Protein AF-A0A6C0CWD3-F1 (afdb_monomer_lite)

Organism: NCBI:txid1070528

Radius of gyration: 31.89 Å; chains: 1; bounding box: 66×70×69 Å

Sequence (238 aa):
MNSCCKNNIKTKKCKRKDGKVFNLPRKFSKKKCKSKKGFSMKSSCAPYKYCKSGGSKKNKLPTLRKIDTKNKRHKYKLDDPPKKRRLAIDEGIRAESKKKNSPIKDAAVAKKARYNILRIYRKNNNKHHCNVLTQDMKYIDRKYKLGKTKNICNKKGGSRKKTKSKSKSKPKNLSKKKLMIYLLNKELKKRFCKCVRSVKFGKNKAKPGEEYPICYRSIYINRGIKPPKDVVKSCRKK

pLDDT: mean 84.35, std 14.25, range [39.5, 98.06]

Secondary structure (DSSP, 8-state):
--BTTS--TT-SEEE-TTS-EEES--SS-TTGGGG--SHHHHHHTSTTTT---------PPPPPPP---TT-SS---SSS-HHHHHHHHHHHHHHHHHHHT--HHHHHHHHHHHHHHHHHHHHHH-HHHHHHHHHHHHHHHHHHT---PPP-TT--------------PPPSS--HHHHHHHHHHHHHHHHHHHHHHHHHSSSS-PPTTTHHHHHHHHHTGGGTPPPPTTHHHHHS--

Structure (mmCIF, N/CA/C/O backbone):
data_AF-A0A6C0CWD3-F1
#
_entry.id   AF-A0A6C0CWD3-F1
#
loop_
_atom_site.group_PDB
_atom_site.id
_atom_site.type_symbol
_atom_site.label_atom_id
_atom_site.label_alt_id
_atom_site.label_comp_id
_atom_site.label_asym_id
_atom_site.label_entity_id
_atom_site.label_seq_id
_atom_site.pdbx_PDB_ins_code
_atom_site.Cartn_x
_atom_site.Cartn_y
_atom_site.Cartn_z
_atom_site.occupancy
_atom_site.B_iso_or_equiv
_atom_site.auth_seq_id
_atom_site.auth_comp_id
_atom_site.auth_asym_id
_atom_site.auth_atom_id
_atom_site.pdbx_PDB_model_num
ATOM 1 N N . MET A 1 1 ? -20.276 15.250 38.067 1.00 72.25 1 MET A N 1
ATOM 2 C CA . MET A 1 1 ? -18.790 15.205 38.123 1.00 72.25 1 MET A CA 1
ATOM 3 C C . MET A 1 1 ? -18.217 15.264 36.711 1.00 72.25 1 MET A C 1
ATOM 5 O O . MET A 1 1 ? -18.597 14.446 35.880 1.00 72.25 1 MET A O 1
ATOM 9 N N . ASN A 1 2 ? -17.341 16.227 36.413 1.00 83.69 2 ASN A N 1
ATOM 10 C CA . ASN A 1 2 ? -16.968 16.533 35.026 1.00 83.69 2 ASN A CA 1
ATOM 11 C C . ASN A 1 2 ? -15.909 15.576 34.462 1.00 83.69 2 ASN A C 1
ATOM 13 O O . ASN A 1 2 ? -15.072 15.024 35.184 1.00 83.69 2 ASN A O 1
ATOM 17 N N . SER A 1 3 ? -15.927 15.396 33.138 1.00 90.31 3 SER A N 1
ATOM 18 C CA . SER A 1 3 ? -14.877 14.652 32.442 1.00 90.31 3 SER A CA 1
ATOM 19 C C . SER A 1 3 ? -13.533 15.362 32.597 1.00 90.31 3 SER A C 1
ATOM 21 O O . SER A 1 3 ? -13.439 16.559 32.331 1.00 90.31 3 SER A O 1
ATOM 23 N N . CYS A 1 4 ? -12.465 14.613 32.888 1.00 90.75 4 CYS A N 1
ATOM 24 C CA . CYS A 1 4 ? -11.102 15.159 32.931 1.00 90.75 4 CYS A CA 1
ATOM 25 C C . CYS A 1 4 ? -10.640 15.798 31.608 1.00 90.75 4 CYS A C 1
ATOM 27 O O . CYS A 1 4 ? -9.609 16.454 31.574 1.00 90.75 4 CYS A O 1
ATOM 29 N N . CYS A 1 5 ? -11.358 15.607 30.497 1.00 88.69 5 CYS A N 1
ATOM 30 C CA . CYS A 1 5 ? -11.026 16.242 29.223 1.00 88.69 5 CYS A CA 1
ATOM 31 C C . CYS A 1 5 ? -11.691 17.603 29.000 1.00 88.69 5 CYS A C 1
ATOM 33 O O . CYS A 1 5 ? -11.262 18.307 28.083 1.00 88.69 5 CYS A O 1
ATOM 35 N N . LYS A 1 6 ? -12.723 17.938 29.781 1.00 86.62 6 LYS A N 1
ATOM 36 C CA . LYS A 1 6 ? -13.557 19.144 29.660 1.00 86.62 6 LYS A CA 1
ATOM 37 C C . LYS A 1 6 ? -13.672 19.861 31.018 1.00 86.62 6 LYS A C 1
ATOM 39 O O . LYS A 1 6 ? -14.735 20.344 31.380 1.00 86.62 6 LYS A O 1
ATOM 44 N N . ASN A 1 7 ? -12.614 19.813 31.820 1.00 85.75 7 ASN A N 1
ATOM 45 C CA . ASN A 1 7 ? -12.573 20.427 33.140 1.00 85.75 7 ASN A CA 1
ATOM 46 C C . ASN A 1 7 ? -12.180 21.912 33.045 1.00 85.75 7 ASN A C 1
ATOM 48 O O . ASN A 1 7 ? -11.358 22.276 32.207 1.00 85.75 7 ASN A O 1
ATOM 52 N N . ASN A 1 8 ? -12.744 22.734 33.932 1.00 82.56 8 ASN A N 1
ATOM 53 C CA . ASN A 1 8 ? -12.424 24.160 34.082 1.00 82.56 8 ASN A CA 1
ATOM 54 C C . ASN A 1 8 ? -11.545 24.380 35.325 1.00 82.56 8 ASN A C 1
ATOM 56 O O . ASN A 1 8 ? -11.462 23.496 36.180 1.00 82.56 8 ASN A O 1
ATOM 60 N N . ILE A 1 9 ? -10.937 25.564 35.461 1.00 81.44 9 ILE A N 1
ATOM 61 C CA . ILE A 1 9 ? -10.032 25.909 36.580 1.00 81.44 9 ILE A CA 1
ATOM 62 C C . ILE A 1 9 ? -10.725 25.744 37.946 1.00 81.44 9 ILE A C 1
ATOM 64 O O . ILE A 1 9 ? -10.113 25.259 38.889 1.00 81.44 9 ILE A O 1
ATOM 68 N N . LYS A 1 10 ? -12.032 26.028 38.021 1.00 84.56 10 LYS A N 1
ATOM 69 C CA . LYS A 1 10 ? -12.850 25.910 39.243 1.00 84.56 10 LYS A CA 1
ATOM 70 C C . LYS A 1 10 ? -13.128 24.462 39.689 1.00 84.56 10 LYS A C 1
ATOM 72 O O . LYS A 1 10 ? -13.613 24.232 40.792 1.00 84.56 10 LYS A O 1
ATOM 77 N N . THR A 1 11 ? -12.879 23.459 38.840 1.00 87.25 11 THR A N 1
ATOM 78 C CA . THR A 1 11 ? -13.209 22.062 39.174 1.00 87.25 11 THR A CA 1
ATOM 79 C C . THR A 1 11 ? -12.151 21.436 40.080 1.00 87.25 11 THR A C 1
ATOM 81 O O . THR A 1 11 ? -10.998 21.313 39.686 1.00 87.25 11 THR A O 1
ATOM 84 N N . LYS A 1 12 ? -12.559 20.972 41.269 1.00 92.50 12 LYS A N 1
ATOM 85 C CA . LYS A 1 12 ? -11.666 20.315 42.246 1.00 92.50 12 LYS A CA 1
ATOM 86 C C . LYS A 1 12 ? -11.446 18.818 41.967 1.00 92.50 12 LYS A C 1
ATOM 88 O O . LYS A 1 12 ? -10.435 18.250 42.368 1.00 92.50 12 LYS A O 1
ATOM 93 N N . LYS A 1 13 ? -12.377 18.159 41.262 1.00 94.31 13 LYS A N 1
ATOM 94 C CA . LYS A 1 13 ? -12.322 16.720 40.929 1.00 94.31 13 LYS A CA 1
ATOM 95 C C . LYS A 1 13 ? -12.793 16.448 39.501 1.00 94.31 13 LYS A C 1
ATOM 97 O O . LYS A 1 13 ? -13.685 17.126 38.989 1.00 94.31 13 LYS A O 1
ATOM 102 N N . CYS A 1 14 ? -12.234 15.422 38.861 1.00 93.94 14 CYS A N 1
ATOM 103 C CA . CYS A 1 14 ? -12.671 14.963 37.542 1.00 93.94 14 CYS A CA 1
ATOM 104 C C . CYS A 1 14 ? -12.673 13.435 37.418 1.00 93.94 14 CYS A C 1
ATOM 106 O O . CYS A 1 14 ? -11.925 12.738 38.105 1.00 93.94 14 CYS A O 1
ATOM 108 N N . LYS A 1 15 ? -13.494 12.912 36.497 1.00 94.81 15 LYS A N 1
ATOM 109 C CA . LYS A 1 15 ? -13.566 11.480 36.166 1.00 94.81 15 LYS A CA 1
ATOM 110 C C . LYS A 1 15 ? -12.977 11.208 34.782 1.00 94.81 15 LYS A C 1
ATOM 112 O O . LYS A 1 15 ? -13.311 11.877 33.796 1.00 94.81 15 LYS A O 1
ATOM 117 N N . ARG A 1 16 ? -12.084 10.223 34.693 1.00 93.19 16 ARG A N 1
ATOM 118 C CA . ARG A 1 16 ? -11.478 9.756 33.437 1.00 93.19 16 ARG A CA 1
ATOM 119 C C . ARG A 1 16 ? -12.347 8.654 32.806 1.00 93.19 16 ARG A C 1
ATOM 121 O O . ARG A 1 16 ? -13.192 8.069 33.472 1.00 93.19 16 ARG A O 1
ATOM 128 N N . LYS A 1 17 ? -12.172 8.378 31.505 1.00 89.25 17 LYS A N 1
ATOM 129 C CA . LYS A 1 17 ? -13.009 7.421 30.740 1.00 89.25 17 LYS A CA 1
ATOM 130 C C . LYS A 1 17 ? -13.054 6.001 31.327 1.00 89.25 17 LYS A C 1
ATOM 132 O O . LYS A 1 17 ? -14.031 5.302 31.122 1.00 89.25 17 LYS A O 1
ATOM 137 N N . ASP A 1 18 ? -12.010 5.593 32.037 1.00 90.75 18 ASP A N 1
ATOM 138 C CA . ASP A 1 18 ? -11.881 4.311 32.739 1.00 90.75 18 ASP A CA 1
ATOM 139 C C . ASP A 1 18 ? -12.487 4.329 34.154 1.00 90.75 18 ASP A C 1
ATOM 141 O O . ASP A 1 18 ? -12.227 3.436 34.947 1.00 90.75 18 ASP A O 1
ATOM 145 N N . GLY A 1 19 ? -13.245 5.367 34.507 1.00 91.94 19 GLY A N 1
ATOM 146 C CA . GLY A 1 19 ? -13.933 5.477 35.791 1.00 91.94 19 GLY A CA 1
ATOM 147 C C . GLY A 1 19 ? -13.100 6.072 36.926 1.00 91.94 19 GLY A C 1
ATOM 148 O O . GLY A 1 19 ? -13.683 6.532 37.903 1.00 91.94 19 GLY A O 1
ATOM 149 N N . LYS A 1 20 ? -11.770 6.146 36.782 1.00 94.75 20 LYS A N 1
ATOM 150 C CA . LYS A 1 20 ? -10.872 6.671 37.823 1.00 94.75 20 LYS A CA 1
ATOM 151 C C . LYS A 1 20 ? -11.110 8.159 38.092 1.00 94.75 20 LYS A C 1
ATOM 153 O O . LYS A 1 20 ? -11.269 8.950 37.154 1.00 94.75 20 LYS A O 1
ATOM 158 N N . VAL A 1 21 ? -11.089 8.520 39.372 1.00 95.81 21 VAL A N 1
ATOM 159 C CA . VAL A 1 21 ? -11.295 9.884 39.873 1.00 95.81 21 VAL A CA 1
ATOM 160 C C . VAL A 1 21 ? -9.948 10.520 40.190 1.00 95.81 21 VAL A C 1
ATOM 162 O O . VAL A 1 21 ? -9.047 9.859 40.700 1.00 95.81 21 VAL A O 1
ATOM 165 N N . PHE A 1 22 ? -9.795 11.796 39.852 1.00 95.00 22 PHE A N 1
ATOM 166 C CA . PHE A 1 22 ? -8.571 12.551 40.090 1.00 95.00 22 PHE A CA 1
ATOM 167 C C . PHE A 1 22 ? -8.887 13.910 40.704 1.00 95.00 22 PHE A C 1
ATOM 169 O O . PHE A 1 22 ? -9.842 14.568 40.285 1.00 95.00 22 PHE A O 1
ATOM 176 N N . ASN A 1 23 ? -8.037 14.340 41.636 1.00 94.25 23 ASN A N 1
ATOM 177 C CA . ASN A 1 23 ? -8.073 15.682 42.212 1.00 94.25 23 ASN A CA 1
ATOM 178 C C . ASN A 1 23 ? -7.331 16.679 41.307 1.00 94.25 23 ASN A C 1
ATOM 180 O O . ASN A 1 23 ? -6.363 16.324 40.620 1.00 94.25 23 ASN A O 1
ATOM 184 N N . LEU A 1 24 ? -7.817 17.915 41.305 1.00 91.31 24 LEU A N 1
ATOM 185 C CA . LEU A 1 24 ? -7.314 19.063 40.556 1.00 91.31 24 LEU A CA 1
ATOM 186 C C . LEU A 1 24 ? -7.045 20.230 41.530 1.00 91.31 24 LEU A C 1
ATOM 188 O O . LEU A 1 24 ? -7.736 20.305 42.545 1.00 91.31 24 LEU A O 1
ATOM 192 N N . PRO A 1 25 ? -6.102 21.143 41.218 1.00 91.56 25 PRO A N 1
ATOM 193 C CA . PRO A 1 25 ? -5.287 21.205 40.000 1.00 91.56 25 PRO A CA 1
ATOM 194 C C . PRO A 1 25 ? -4.175 20.140 39.957 1.00 91.56 25 PRO A C 1
ATOM 196 O O . PRO A 1 25 ? -3.813 19.527 40.954 1.00 91.56 25 PRO A O 1
ATOM 199 N N . ARG A 1 26 ? -3.640 19.872 38.762 1.00 92.00 26 ARG A N 1
ATOM 200 C CA . ARG A 1 26 ? -2.425 19.056 38.591 1.00 92.00 26 ARG A CA 1
ATOM 201 C C . ARG A 1 26 ? -1.248 19.965 38.271 1.00 92.00 26 ARG A C 1
ATOM 203 O O . ARG A 1 26 ? -1.439 20.968 37.592 1.00 92.00 26 ARG A O 1
ATOM 210 N N . LYS A 1 27 ? -0.034 19.522 38.623 1.00 92.19 27 LYS A N 1
ATOM 211 C CA . LYS A 1 27 ? 1.231 20.217 38.318 1.00 92.19 27 LYS A CA 1
ATOM 212 C C . LYS A 1 27 ? 1.379 20.613 36.841 1.00 92.19 27 LYS A C 1
ATOM 214 O O . LYS A 1 27 ? 1.964 21.643 36.534 1.00 92.19 27 LYS A O 1
ATOM 219 N N . PHE A 1 28 ? 0.838 19.817 35.912 1.00 92.06 28 PHE A N 1
ATOM 220 C CA . PHE A 1 28 ? 0.888 20.116 34.479 1.00 92.06 28 PHE A CA 1
ATOM 221 C C . PHE A 1 28 ? -0.499 20.253 33.856 1.00 92.06 28 PHE A C 1
ATOM 223 O O . PHE A 1 28 ? -1.401 19.441 34.081 1.00 92.06 28 PHE A O 1
ATOM 230 N N . SER A 1 29 ? -0.634 21.261 32.992 1.00 88.94 29 SER A N 1
ATOM 231 C CA . SER A 1 29 ? -1.841 21.493 32.208 1.00 88.94 29 SER A CA 1
ATOM 232 C C . SER A 1 29 ? -2.042 20.417 31.138 1.00 88.94 29 SER A C 1
ATOM 234 O O . SER A 1 29 ? -1.100 19.791 30.638 1.00 88.94 29 SER A O 1
ATOM 236 N N . LYS A 1 30 ? -3.292 20.259 30.691 1.00 87.38 30 LYS A N 1
ATOM 237 C CA . LYS A 1 30 ? -3.655 19.359 29.585 1.00 87.38 30 LYS A CA 1
ATOM 238 C C . LYS A 1 30 ? -2.818 19.603 28.318 1.00 87.38 30 LYS A C 1
ATOM 240 O O . LYS A 1 30 ? -2.516 18.644 27.607 1.00 87.38 30 LYS A O 1
ATOM 245 N N . LYS A 1 31 ? -2.434 20.858 28.032 1.00 86.25 31 LYS A N 1
ATOM 246 C CA . LYS A 1 31 ? -1.606 21.222 26.867 1.00 86.25 31 LYS A CA 1
ATOM 247 C C . LYS A 1 31 ? -0.190 20.634 26.977 1.00 86.25 31 LYS A C 1
ATOM 249 O O . LYS A 1 31 ? 0.242 19.980 26.028 1.00 86.25 31 LYS A O 1
ATOM 254 N N . LYS A 1 32 ? 0.474 20.763 28.138 1.00 88.25 32 LYS A N 1
ATOM 255 C CA . LYS A 1 32 ? 1.813 20.184 28.397 1.00 88.25 32 LYS A CA 1
ATOM 256 C C . LYS A 1 32 ? 1.806 18.647 28.355 1.00 88.25 32 LYS A C 1
ATOM 258 O O . LYS A 1 32 ? 2.769 18.014 27.943 1.00 88.25 32 LYS A O 1
ATOM 263 N N . CYS A 1 33 ? 0.669 18.025 28.661 1.00 89.06 33 CYS A N 1
ATOM 264 C CA . CYS A 1 33 ? 0.514 16.570 28.670 1.00 89.06 33 CYS A CA 1
ATOM 265 C C . CYS A 1 33 ? 0.442 15.872 27.296 1.00 89.06 33 CYS A C 1
ATOM 267 O O . CYS A 1 33 ? 0.298 14.642 27.245 1.00 89.06 33 CYS A O 1
ATOM 269 N N . LYS A 1 34 ? 0.538 16.604 26.176 1.00 82.38 34 LYS A N 1
ATOM 270 C CA . LYS A 1 34 ? 0.529 16.016 24.821 1.00 82.38 34 LYS A CA 1
ATOM 271 C C . LYS A 1 34 ? 1.764 15.135 24.564 1.00 82.38 34 LYS A C 1
ATOM 273 O O . LYS A 1 34 ? 1.610 14.028 24.033 1.00 82.38 34 LYS A O 1
ATOM 278 N N . SER A 1 35 ? 2.935 15.574 25.023 1.00 80.88 35 SER A N 1
ATOM 279 C CA . SER A 1 35 ? 4.258 14.957 24.833 1.00 80.88 35 SER A CA 1
ATOM 280 C C . SER A 1 35 ? 4.934 14.631 26.175 1.00 80.88 35 SER A C 1
ATOM 282 O O . SER A 1 35 ? 6.028 15.091 26.479 1.00 80.88 35 SER A O 1
ATOM 284 N N . LYS A 1 36 ? 4.272 13.825 27.014 1.00 83.62 36 LYS A N 1
ATOM 285 C CA . LYS A 1 36 ? 4.790 13.448 28.340 1.00 83.62 36 LYS A CA 1
ATOM 286 C C . LYS A 1 36 ? 6.043 12.548 28.273 1.00 83.62 36 LYS A C 1
ATOM 288 O O . LYS A 1 36 ? 5.962 11.443 27.739 1.00 83.62 36 LYS A O 1
ATOM 293 N N . LYS A 1 37 ? 7.152 12.990 28.877 1.00 87.25 37 LYS A N 1
ATOM 294 C CA . LYS A 1 37 ? 8.406 12.246 29.123 1.00 87.25 37 LYS A CA 1
ATOM 295 C C . LYS A 1 37 ? 8.736 12.283 30.628 1.00 87.25 37 LYS A C 1
ATOM 297 O O . LYS A 1 37 ? 8.425 13.269 31.281 1.00 87.25 37 LYS A O 1
ATOM 302 N N . GLY A 1 38 ? 9.312 11.218 31.185 1.00 93.50 38 GLY A N 1
ATOM 303 C CA . GLY A 1 38 ? 9.629 11.129 32.623 1.00 93.50 38 GLY A CA 1
ATOM 304 C C . GLY A 1 38 ? 8.457 10.718 33.532 1.00 93.50 38 GLY A C 1
ATOM 305 O O . GLY A 1 38 ? 7.282 10.828 33.165 1.00 93.50 38 GLY A O 1
ATOM 306 N N . PHE A 1 39 ? 8.780 10.194 34.717 1.00 92.31 39 PHE A N 1
ATOM 307 C CA . PHE A 1 39 ? 7.812 9.627 35.667 1.00 92.31 39 PHE A CA 1
ATOM 308 C C . PHE A 1 39 ? 6.854 10.689 36.237 1.00 92.31 39 PHE A C 1
ATOM 310 O O . PHE A 1 39 ? 5.633 10.548 36.124 1.00 92.31 39 PHE A O 1
ATOM 317 N N . SER A 1 40 ? 7.392 11.812 36.716 1.00 92.69 40 SER A N 1
ATOM 318 C CA . SER A 1 40 ? 6.629 12.911 37.332 1.00 92.69 40 SER A CA 1
ATOM 319 C C . SER A 1 40 ? 5.636 13.573 36.368 1.00 92.69 40 SER A C 1
ATOM 321 O O . SER A 1 40 ? 4.524 13.959 36.745 1.00 92.69 40 SER A O 1
ATOM 323 N N . MET A 1 41 ? 5.990 13.663 35.080 1.00 92.56 41 MET A N 1
ATOM 324 C CA . MET A 1 41 ? 5.067 14.151 34.052 1.00 92.56 41 MET A CA 1
ATOM 325 C C . MET A 1 41 ? 4.012 13.095 33.703 1.00 92.56 41 MET A C 1
ATOM 327 O O . MET A 1 41 ? 2.847 13.433 33.488 1.00 92.56 41 MET A O 1
ATOM 331 N N . LYS A 1 42 ? 4.365 11.802 33.687 1.00 92.56 42 LYS A N 1
ATOM 332 C CA . LYS A 1 42 ? 3.403 10.716 33.436 1.00 92.56 42 LYS A CA 1
ATOM 333 C C . LYS A 1 42 ? 2.304 10.656 34.501 1.00 92.56 42 LYS A C 1
ATOM 335 O O . LYS A 1 42 ? 1.139 10.508 34.110 1.00 92.56 42 LYS A O 1
ATOM 340 N N . SER A 1 43 ? 2.652 10.795 35.781 1.00 93.25 43 SER A N 1
ATOM 341 C CA . SER A 1 43 ? 1.708 10.770 36.910 1.00 93.25 43 SER A CA 1
ATOM 342 C C . SER A 1 43 ? 0.772 11.985 36.897 1.00 93.25 43 SER A C 1
ATOM 344 O O . SER A 1 43 ? -0.455 11.840 36.894 1.00 93.25 43 SER A O 1
ATOM 346 N N . SER A 1 44 ? 1.333 13.185 36.750 1.00 93.94 44 SER A N 1
ATOM 347 C CA . SER A 1 44 ? 0.580 14.443 36.665 1.00 93.94 44 SER A CA 1
ATOM 348 C C . SER A 1 44 ? -0.368 14.484 35.459 1.00 93.94 44 SER A C 1
ATOM 350 O O . SER A 1 44 ? -1.505 14.940 35.568 1.00 93.94 44 SER A O 1
ATOM 352 N N . CYS A 1 45 ? 0.049 13.923 34.320 1.00 93.69 45 CYS A N 1
ATOM 353 C CA . CYS A 1 45 ? -0.752 13.837 33.096 1.00 93.69 45 CYS A CA 1
ATOM 354 C C . CYS A 1 45 ? -1.717 12.644 33.043 1.00 93.69 45 CYS A C 1
ATOM 356 O O . CYS A 1 45 ? -2.358 12.414 32.009 1.00 93.69 45 CYS A O 1
ATOM 358 N N . ALA A 1 46 ? -1.831 11.859 34.117 1.00 93.75 46 ALA A N 1
ATOM 359 C CA . ALA A 1 46 ? -2.745 10.725 34.177 1.00 93.75 46 ALA A CA 1
ATOM 360 C C . ALA A 1 46 ? -4.211 11.110 33.883 1.00 93.75 46 ALA A C 1
ATOM 362 O O . ALA A 1 46 ? -4.811 10.427 33.043 1.00 93.75 46 ALA A O 1
ATOM 363 N N . PRO A 1 47 ? -4.794 12.192 34.444 1.00 94.50 47 PRO A N 1
ATOM 364 C CA . PRO A 1 47 ? -6.196 12.548 34.189 1.00 94.50 47 PRO A CA 1
ATOM 365 C C . PRO A 1 47 ? -6.482 12.766 32.696 1.00 94.50 47 PRO A C 1
ATOM 367 O O . PRO A 1 47 ? -7.539 12.392 32.187 1.00 94.50 47 PRO A O 1
ATOM 370 N N . TYR A 1 48 ? -5.488 13.279 31.965 1.00 91.62 48 TYR A N 1
ATOM 371 C CA . TYR A 1 48 ? -5.604 13.681 30.566 1.00 91.62 48 TYR A CA 1
ATOM 372 C C . TYR A 1 48 ? -5.234 12.590 29.545 1.00 91.62 48 TYR A C 1
ATOM 374 O O . TYR A 1 48 ? -5.228 12.858 28.342 1.00 91.62 48 TYR A O 1
ATOM 382 N N . LYS A 1 49 ? -4.943 11.349 29.978 1.00 88.69 49 LYS A N 1
ATOM 383 C CA . LYS A 1 49 ? -4.445 10.250 29.114 1.00 88.69 49 LYS A CA 1
ATOM 384 C C . LYS A 1 49 ? -5.281 10.036 27.842 1.00 88.69 49 LYS A C 1
ATOM 386 O O . LYS A 1 49 ? -4.712 9.834 26.773 1.00 88.69 49 LYS A O 1
ATOM 391 N N . TYR A 1 50 ? -6.608 10.109 27.951 1.00 86.88 50 TYR A N 1
ATOM 392 C CA . TYR A 1 50 ? -7.545 9.870 26.841 1.00 86.88 50 TYR A CA 1
ATOM 393 C C . TYR A 1 50 ? -8.120 11.148 26.229 1.00 86.88 50 TYR A C 1
ATOM 395 O O . TYR A 1 50 ? -9.081 11.090 25.461 1.00 86.88 50 TYR A O 1
ATOM 403 N N . CYS A 1 51 ? -7.553 12.295 26.594 1.00 84.62 51 CYS A N 1
ATOM 404 C CA . CYS A 1 51 ? -7.975 13.598 26.101 1.00 84.62 51 CYS A CA 1
ATOM 405 C C . CYS A 1 51 ? -7.190 14.040 24.8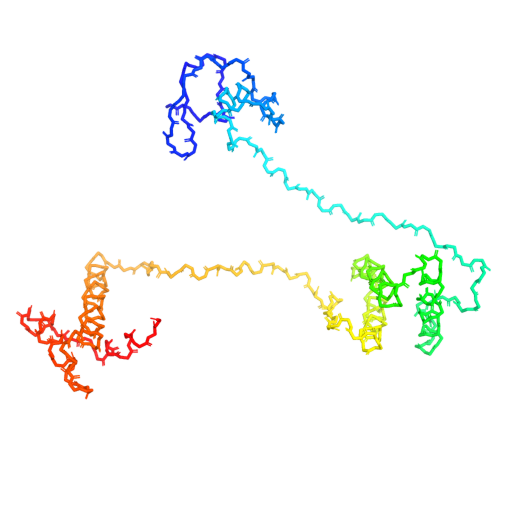66 1.00 84.62 51 CYS A C 1
ATOM 407 O O . CYS A 1 51 ? -7.388 15.159 24.397 1.00 84.62 51 CYS A O 1
ATOM 409 N N . LYS A 1 52 ? -6.304 13.176 24.346 1.00 72.25 52 LYS A N 1
ATOM 410 C CA . LYS A 1 52 ? -5.676 13.372 23.044 1.00 72.25 52 LYS A CA 1
ATOM 411 C C . LYS A 1 52 ? -6.779 13.351 21.995 1.00 72.25 52 LYS A C 1
ATOM 413 O O . LYS A 1 52 ? -7.381 12.308 21.743 1.00 72.25 52 LYS A O 1
ATOM 418 N N . SER A 1 53 ? -7.054 14.514 21.420 1.00 62.09 53 SER A N 1
ATOM 419 C CA . SER A 1 53 ? -7.845 14.635 20.208 1.00 62.09 53 SER A CA 1
ATOM 420 C C . SER A 1 53 ? -7.157 13.768 19.161 1.00 62.09 53 SER A C 1
ATOM 422 O O . SER A 1 53 ? -6.053 14.086 18.718 1.00 62.09 53 SER A O 1
ATOM 424 N N . GLY A 1 54 ? -7.770 12.643 18.804 1.00 55.41 54 GLY A N 1
ATOM 425 C CA . GLY A 1 54 ? -7.453 11.956 17.565 1.00 55.41 54 GLY A CA 1
ATOM 426 C C . GLY A 1 54 ? -7.885 12.872 16.434 1.00 55.41 54 GLY A C 1
ATOM 427 O O . GLY A 1 54 ? -8.968 12.700 15.891 1.00 55.41 54 GLY A O 1
ATOM 428 N N . GLY A 1 55 ? -7.085 13.895 16.134 1.00 54.00 55 GLY A N 1
ATOM 429 C CA . GLY A 1 55 ? -7.208 14.585 14.867 1.00 54.00 55 GLY A CA 1
ATOM 430 C C . GLY A 1 55 ? -6.999 13.515 13.813 1.00 54.00 55 GLY A C 1
ATOM 431 O O . GLY A 1 55 ? -5.917 12.928 13.743 1.00 54.00 55 GLY A O 1
ATOM 432 N N . SER A 1 56 ? -8.041 13.193 13.049 1.00 57.59 56 SER A N 1
ATOM 433 C CA . SER A 1 56 ? -7.846 12.469 11.806 1.00 57.59 56 SER A CA 1
ATOM 434 C C . SER A 1 56 ? -6.808 13.278 11.042 1.00 57.59 56 SER A C 1
ATOM 436 O O . SER A 1 56 ? -7.043 14.442 10.714 1.00 57.59 56 SER A O 1
ATOM 438 N N . LYS A 1 57 ? -5.610 12.715 10.839 1.00 60.53 57 LYS A N 1
ATOM 439 C CA . LYS A 1 57 ? -4.669 13.308 9.891 1.00 60.53 57 LYS A CA 1
ATOM 440 C C . LYS A 1 57 ? -5.483 13.432 8.609 1.00 60.53 57 LYS A C 1
ATOM 442 O O . LYS A 1 57 ? -5.905 12.410 8.068 1.00 60.53 57 LYS A O 1
ATOM 447 N N . LYS A 1 58 ? -5.815 14.660 8.192 1.00 59.84 58 LYS A N 1
ATOM 448 C CA . LYS A 1 58 ? -6.431 14.873 6.883 1.00 59.84 58 LYS A CA 1
ATOM 449 C C . LYS A 1 58 ? -5.476 14.182 5.917 1.00 59.84 58 LYS A C 1
ATOM 451 O O . LYS A 1 58 ? -4.283 14.486 5.944 1.00 59.84 58 LYS A O 1
ATOM 456 N N . ASN A 1 59 ? -5.964 13.181 5.186 1.00 66.25 59 ASN A N 1
ATOM 457 C CA . ASN A 1 59 ? -5.157 12.421 4.238 1.00 66.25 59 ASN A CA 1
ATOM 458 C C . ASN A 1 59 ? -4.787 13.372 3.097 1.00 66.25 59 ASN A C 1
ATOM 460 O O . ASN A 1 59 ? -5.459 13.400 2.070 1.00 66.25 59 ASN A O 1
ATOM 464 N N . LYS A 1 60 ? -3.781 14.223 3.318 1.00 76.94 60 LYS A N 1
ATOM 465 C CA . LYS A 1 60 ? -3.239 15.083 2.278 1.00 76.94 60 LYS A CA 1
ATOM 466 C C . LYS A 1 60 ? -2.595 14.166 1.252 1.00 76.94 60 LYS A C 1
ATOM 468 O O . LYS A 1 60 ? -1.849 13.250 1.605 1.00 76.94 60 LYS A O 1
ATOM 473 N N . LEU A 1 61 ? -2.953 14.384 -0.003 1.00 77.56 61 LEU A N 1
ATOM 474 C CA . LEU A 1 61 ? -2.396 13.629 -1.106 1.00 77.56 61 LEU A CA 1
ATOM 475 C C . LEU A 1 61 ? -0.894 13.964 -1.210 1.00 77.56 61 LEU A C 1
ATOM 477 O O . LEU A 1 61 ? -0.530 15.128 -1.025 1.00 77.56 61 LEU A O 1
ATOM 481 N N . PRO A 1 62 ? -0.013 12.970 -1.407 1.00 81.94 62 PRO A N 1
ATOM 482 C CA . PRO A 1 62 ? 1.427 13.207 -1.435 1.00 81.94 62 PRO A CA 1
ATOM 483 C C . PRO A 1 62 ? 1.808 14.072 -2.636 1.00 81.94 62 PRO A C 1
ATOM 485 O O . PRO A 1 62 ? 1.423 13.759 -3.759 1.00 81.94 62 PRO A O 1
ATOM 488 N N . THR A 1 63 ? 2.599 15.122 -2.414 1.00 85.06 63 THR A N 1
ATOM 489 C CA . THR A 1 63 ? 3.047 16.023 -3.482 1.00 85.06 63 THR A CA 1
ATOM 490 C C . THR A 1 63 ? 3.888 15.281 -4.523 1.00 85.06 63 THR A C 1
ATOM 492 O O . THR A 1 63 ? 4.753 14.461 -4.198 1.00 85.06 63 THR A O 1
ATOM 495 N N . LEU A 1 64 ? 3.615 15.547 -5.803 1.00 83.81 64 LEU A N 1
ATOM 496 C CA . LEU A 1 64 ? 4.347 14.944 -6.913 1.00 83.81 64 LEU A CA 1
ATOM 497 C C . LEU A 1 64 ? 5.706 15.636 -7.067 1.00 83.81 64 LEU A C 1
ATOM 499 O O . LEU A 1 64 ? 5.779 16.856 -7.175 1.00 83.81 64 LEU A O 1
ATOM 503 N N . ARG A 1 65 ? 6.787 14.852 -7.095 1.00 83.75 65 ARG A N 1
ATOM 504 C CA . ARG A 1 65 ? 8.134 15.355 -7.407 1.00 83.75 65 ARG A CA 1
ATOM 505 C C . ARG A 1 65 ? 8.342 15.385 -8.921 1.00 83.75 65 ARG A C 1
ATOM 507 O O . ARG A 1 65 ? 7.884 14.473 -9.615 1.00 83.75 65 ARG A O 1
ATOM 514 N N . LYS A 1 66 ? 9.070 16.390 -9.418 1.00 83.31 66 LYS A N 1
ATOM 515 C CA . LYS A 1 66 ? 9.532 16.434 -10.814 1.00 83.31 66 LYS A CA 1
ATOM 516 C C . LYS A 1 66 ? 10.481 15.256 -11.075 1.00 83.31 66 LYS A C 1
ATOM 518 O O . LYS A 1 66 ? 11.197 14.816 -10.176 1.00 83.31 66 LYS A O 1
ATOM 523 N N . ILE A 1 67 ? 10.420 14.693 -12.280 1.00 80.69 67 ILE A N 1
ATOM 524 C CA . ILE A 1 67 ? 11.258 13.562 -12.688 1.00 80.69 67 ILE A CA 1
ATOM 525 C C . ILE A 1 67 ? 12.216 14.058 -13.759 1.00 80.69 67 ILE A C 1
ATOM 527 O O . ILE A 1 67 ? 11.765 14.512 -14.807 1.00 80.69 67 ILE A O 1
ATOM 531 N N . ASP A 1 68 ? 13.513 13.873 -13.535 1.00 79.31 68 ASP A N 1
ATOM 532 C CA . ASP A 1 68 ? 14.514 14.167 -14.555 1.00 79.31 68 ASP A CA 1
ATOM 533 C C . ASP A 1 68 ? 14.411 13.150 -15.695 1.00 79.31 68 ASP A C 1
ATOM 535 O O . ASP A 1 68 ? 14.432 11.924 -15.496 1.00 79.31 68 ASP A O 1
ATOM 539 N N . THR A 1 69 ? 14.235 13.669 -16.906 1.00 80.62 69 THR A N 1
ATOM 540 C CA . THR A 1 69 ? 14.077 12.896 -18.147 1.00 80.62 69 THR A CA 1
ATOM 541 C C . THR A 1 69 ? 15.222 13.112 -19.131 1.00 80.62 69 THR A C 1
ATOM 543 O O . THR A 1 69 ? 15.237 12.438 -20.157 1.00 80.62 69 THR A O 1
ATOM 546 N N . LYS A 1 70 ? 16.176 14.001 -18.812 1.00 79.38 70 LYS A N 1
ATOM 547 C CA . LYS A 1 70 ? 17.215 14.478 -19.737 1.00 79.38 70 LYS A CA 1
ATOM 548 C C . LYS A 1 70 ? 18.055 13.344 -20.347 1.00 79.38 70 LYS A C 1
ATOM 550 O O . LYS A 1 70 ? 18.273 13.357 -21.547 1.00 79.38 70 LYS A O 1
ATOM 555 N N . ASN A 1 71 ? 18.385 12.307 -19.572 1.00 81.56 71 ASN A N 1
ATOM 556 C CA . ASN A 1 71 ? 19.341 11.269 -19.997 1.00 81.56 71 ASN A CA 1
ATOM 557 C C . ASN A 1 71 ? 18.707 9.877 -20.183 1.00 81.56 71 ASN A C 1
ATOM 559 O O . ASN A 1 71 ? 19.366 8.863 -19.970 1.00 81.56 71 ASN A O 1
ATOM 563 N N . LYS A 1 72 ? 17.407 9.800 -20.492 1.00 85.31 72 LYS A N 1
ATOM 564 C CA . LYS A 1 72 ? 16.714 8.512 -20.689 1.00 85.31 72 LYS A CA 1
ATOM 565 C C . LYS A 1 72 ? 16.472 8.254 -22.165 1.00 85.31 72 LYS A C 1
ATOM 567 O O . LYS A 1 72 ? 15.913 9.119 -22.839 1.00 85.31 72 LYS A O 1
ATOM 572 N N . ARG A 1 73 ? 16.815 7.049 -22.624 1.00 90.50 73 ARG A N 1
ATOM 573 C CA . ARG A 1 73 ? 16.591 6.612 -24.009 1.00 90.50 73 ARG A CA 1
ATOM 574 C C . ARG A 1 73 ? 15.097 6.471 -24.285 1.00 90.50 73 ARG A C 1
ATOM 576 O O . ARG A 1 73 ? 14.596 6.986 -25.279 1.00 90.50 73 ARG A O 1
ATOM 583 N N . HIS A 1 74 ? 14.357 5.851 -23.368 1.00 92.81 74 HIS A N 1
ATOM 584 C CA . HIS A 1 74 ? 12.910 5.701 -23.468 1.00 92.81 74 HIS A CA 1
ATOM 585 C C . HIS A 1 74 ? 12.188 6.581 -22.443 1.00 92.81 74 HIS A C 1
ATOM 587 O O . HIS A 1 74 ? 12.246 6.387 -21.223 1.00 92.81 74 HIS A O 1
ATOM 593 N N . LYS A 1 75 ? 11.446 7.567 -22.955 1.00 93.31 75 LYS A N 1
ATOM 594 C CA . LYS A 1 75 ? 10.583 8.438 -22.151 1.00 93.31 75 LYS A CA 1
ATOM 595 C C . LYS A 1 75 ? 9.231 7.755 -21.957 1.00 93.31 75 LYS A C 1
ATOM 597 O O . LYS A 1 75 ? 8.654 7.231 -22.898 1.00 93.31 75 LYS A O 1
ATOM 602 N N . TYR A 1 76 ? 8.725 7.756 -20.726 1.00 94.56 76 TYR A N 1
ATOM 603 C CA . TYR A 1 76 ? 7.405 7.198 -20.440 1.00 94.56 76 TYR A CA 1
ATOM 604 C C . TYR A 1 76 ? 6.325 8.239 -20.748 1.00 94.56 76 TYR A C 1
ATOM 606 O O . TYR A 1 76 ? 6.215 9.224 -20.011 1.00 94.56 76 TYR A O 1
ATOM 614 N N . LYS A 1 77 ? 5.510 8.000 -21.778 1.00 95.19 77 LYS A N 1
ATOM 615 C CA . LYS A 1 77 ? 4.251 8.721 -22.010 1.00 95.19 77 LYS A CA 1
ATOM 616 C C . LYS A 1 77 ? 3.075 7.753 -21.890 1.00 95.19 77 LYS A C 1
ATOM 618 O O . LYS A 1 77 ? 3.220 6.554 -22.112 1.00 95.19 77 LYS A O 1
ATOM 623 N N . LEU A 1 78 ? 1.915 8.255 -21.471 1.00 95.00 78 LEU A N 1
ATOM 624 C CA . LEU A 1 78 ? 0.732 7.406 -21.280 1.00 95.00 78 LEU A CA 1
ATOM 625 C C . LEU A 1 78 ? 0.046 7.037 -22.591 1.00 95.00 78 LEU A C 1
ATOM 627 O O . LEU A 1 78 ? -0.520 5.949 -22.668 1.00 95.00 78 LEU A O 1
ATOM 631 N N . ASP A 1 79 ? 0.159 7.909 -23.587 1.00 94.56 79 ASP A N 1
ATOM 632 C CA . ASP A 1 79 ? -0.413 7.724 -24.921 1.00 94.56 79 ASP A CA 1
ATOM 633 C C . ASP A 1 79 ? 0.457 6.812 -25.800 1.00 94.56 79 ASP A C 1
ATOM 635 O O . ASP A 1 79 ? 0.003 6.295 -26.815 1.00 94.56 79 ASP A O 1
ATOM 639 N N . ASP A 1 80 ? 1.700 6.545 -25.380 1.00 95.81 80 ASP A N 1
ATOM 640 C CA . ASP A 1 80 ? 2.576 5.610 -26.077 1.00 95.81 80 ASP A CA 1
ATOM 641 C C . ASP A 1 80 ? 2.010 4.180 -26.035 1.00 95.81 80 ASP A C 1
ATOM 643 O O . ASP A 1 80 ? 1.421 3.767 -25.026 1.00 95.81 80 ASP A O 1
ATOM 647 N N . PRO A 1 81 ? 2.277 3.353 -27.062 1.00 97.75 81 PRO A N 1
ATOM 648 C CA . PRO A 1 81 ? 1.861 1.959 -27.079 1.00 97.75 81 PRO A CA 1
ATOM 649 C C . PRO A 1 81 ? 2.489 1.158 -25.921 1.00 97.75 81 PRO A C 1
ATOM 651 O O . PRO A 1 81 ? 3.606 1.456 -25.476 1.00 97.75 81 PRO A O 1
ATOM 654 N N . PRO A 1 82 ? 1.838 0.069 -25.457 1.00 97.62 82 PRO A N 1
ATOM 655 C CA . PRO A 1 82 ? 2.299 -0.712 -24.307 1.00 97.62 82 PRO A CA 1
ATOM 656 C C . PRO A 1 82 ? 3.754 -1.186 -24.403 1.00 97.62 82 PRO A C 1
ATOM 658 O O . PRO A 1 82 ? 4.445 -1.237 -23.387 1.00 97.62 82 PRO A O 1
ATOM 661 N N . LYS A 1 83 ? 4.238 -1.506 -25.612 1.00 97.19 83 LYS A N 1
ATOM 662 C CA . LYS A 1 83 ? 5.628 -1.927 -25.856 1.00 97.19 83 LYS A CA 1
ATOM 663 C C . LYS A 1 83 ? 6.625 -0.829 -25.456 1.00 97.19 83 LYS A C 1
ATOM 665 O O . LYS A 1 83 ? 7.508 -1.091 -24.643 1.00 97.19 83 LYS A O 1
ATOM 670 N N . LYS A 1 84 ? 6.429 0.410 -25.930 1.00 97.38 84 LYS A N 1
ATOM 671 C CA . LYS A 1 84 ? 7.287 1.566 -25.597 1.00 97.38 84 LYS A CA 1
ATOM 672 C C . LYS A 1 84 ? 7.237 1.896 -24.101 1.00 97.38 84 LYS A C 1
ATOM 674 O O . LYS A 1 84 ? 8.275 2.105 -23.476 1.00 97.38 84 LYS A O 1
ATOM 679 N N . ARG A 1 85 ? 6.048 1.837 -23.489 1.00 97.75 85 ARG A N 1
ATOM 680 C CA . ARG A 1 85 ? 5.889 2.071 -22.044 1.00 97.75 85 ARG A CA 1
ATOM 681 C C . ARG A 1 85 ? 6.647 1.055 -21.195 1.00 97.75 85 ARG A C 1
ATOM 683 O O . ARG A 1 85 ? 7.306 1.442 -20.233 1.00 97.75 85 ARG A O 1
ATOM 690 N N . ARG A 1 86 ? 6.587 -0.233 -21.550 1.00 97.62 86 ARG A N 1
ATOM 691 C CA . ARG A 1 86 ? 7.313 -1.303 -20.842 1.00 97.62 86 ARG A CA 1
ATOM 692 C C . ARG A 1 86 ? 8.828 -1.128 -20.937 1.00 97.62 86 ARG A C 1
ATOM 694 O O . ARG A 1 86 ? 9.487 -1.255 -19.910 1.00 97.62 86 ARG A O 1
ATOM 701 N N . LEU A 1 87 ? 9.354 -0.733 -22.101 1.00 97.12 87 LEU A N 1
ATOM 702 C CA . LEU A 1 87 ? 10.777 -0.397 -22.259 1.00 97.12 87 LEU A CA 1
ATOM 703 C C . LEU A 1 87 ? 11.197 0.740 -21.314 1.00 97.12 87 LEU A C 1
ATOM 705 O O . LEU A 1 87 ? 12.150 0.587 -20.553 1.00 97.12 87 LEU A O 1
ATOM 709 N N . ALA A 1 88 ? 10.426 1.831 -21.267 1.00 96.50 88 ALA A N 1
ATOM 710 C CA . ALA A 1 88 ? 10.687 2.950 -20.355 1.00 96.50 88 ALA A CA 1
ATOM 711 C C . ALA A 1 88 ? 10.550 2.575 -18.862 1.00 96.50 88 ALA A C 1
ATOM 713 O O . ALA A 1 88 ? 11.224 3.141 -17.992 1.00 96.50 88 ALA A O 1
ATOM 714 N N . ILE A 1 89 ? 9.664 1.627 -18.532 1.00 96.75 89 ILE A N 1
ATOM 715 C CA . ILE A 1 89 ? 9.526 1.081 -17.174 1.00 96.75 89 ILE A CA 1
ATOM 716 C C . ILE A 1 89 ? 10.789 0.319 -16.785 1.00 96.75 89 ILE A C 1
ATOM 718 O O . ILE A 1 89 ? 11.355 0.600 -15.729 1.00 96.75 89 ILE A O 1
ATOM 722 N N . ASP A 1 90 ? 11.226 -0.605 -17.636 1.00 96.81 90 ASP A N 1
ATOM 723 C CA . ASP A 1 90 ? 12.364 -1.481 -17.375 1.00 96.81 90 ASP A CA 1
ATOM 724 C C . ASP A 1 90 ? 13.677 -0.700 -17.300 1.00 96.81 90 ASP A C 1
ATOM 726 O O . ASP A 1 90 ? 14.442 -0.875 -16.350 1.00 96.81 90 ASP A O 1
ATOM 730 N N . GLU A 1 91 ? 13.904 0.217 -18.245 1.00 95.88 91 GLU A N 1
ATOM 731 C CA . GLU A 1 91 ? 15.043 1.139 -18.218 1.00 95.88 91 GLU A CA 1
ATOM 732 C C . GLU A 1 91 ? 15.042 1.956 -16.921 1.00 95.88 91 GLU A C 1
ATOM 734 O O . GLU A 1 91 ? 16.053 2.040 -16.224 1.00 95.88 91 GLU A O 1
ATOM 739 N N . GLY A 1 92 ? 13.880 2.493 -16.535 1.00 94.62 92 GLY A N 1
ATOM 740 C CA . GLY A 1 92 ? 13.743 3.273 -15.311 1.00 94.62 92 GLY A CA 1
ATOM 741 C C . GLY A 1 92 ? 14.018 2.478 -14.030 1.00 94.62 92 GLY A C 1
ATOM 742 O O . GLY A 1 92 ? 14.578 3.041 -13.093 1.00 94.62 92 GLY A O 1
ATOM 743 N N . ILE A 1 93 ? 13.631 1.201 -13.975 1.00 96.62 93 ILE A N 1
ATOM 744 C CA . ILE A 1 93 ? 13.896 0.323 -12.824 1.00 96.62 93 ILE A CA 1
ATOM 745 C C . ILE A 1 93 ? 15.386 -0.015 -12.748 1.00 96.62 93 ILE A C 1
ATOM 747 O O . ILE A 1 93 ? 15.978 0.102 -11.677 1.00 96.62 93 ILE A O 1
ATOM 751 N N .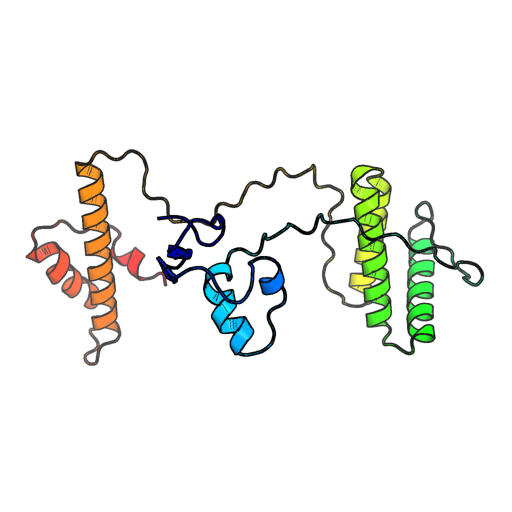 ARG A 1 94 ? 16.014 -0.373 -13.877 1.00 96.00 94 ARG A N 1
ATOM 752 C CA . ARG A 1 94 ? 17.459 -0.653 -13.930 1.00 96.00 94 ARG A CA 1
ATOM 753 C C . ARG A 1 94 ? 18.279 0.571 -13.524 1.00 96.00 94 ARG A C 1
ATOM 755 O O . ARG A 1 94 ? 19.187 0.446 -12.711 1.00 96.00 94 ARG A O 1
ATOM 762 N N . ALA A 1 95 ? 17.930 1.751 -14.033 1.00 93.56 95 ALA A N 1
ATOM 763 C CA . ALA A 1 95 ? 18.614 2.993 -13.685 1.00 93.56 95 ALA A CA 1
ATOM 764 C C . ALA A 1 95 ? 18.463 3.350 -12.195 1.00 93.56 95 ALA A C 1
ATOM 766 O O . ALA A 1 95 ? 19.429 3.775 -11.569 1.00 93.56 95 ALA A O 1
ATOM 767 N N . GLU A 1 96 ? 17.276 3.159 -11.602 1.00 93.44 96 GLU A N 1
ATOM 768 C CA . GLU A 1 96 ? 17.059 3.421 -10.170 1.00 93.44 96 GLU A CA 1
ATOM 769 C C . GLU A 1 96 ? 17.803 2.418 -9.275 1.00 93.44 96 GLU A C 1
ATOM 771 O O . GLU A 1 96 ? 18.340 2.825 -8.248 1.00 93.44 96 GLU A O 1
ATOM 776 N N . SER A 1 97 ? 17.886 1.150 -9.687 1.00 96.50 97 SER A N 1
ATOM 777 C CA . SER A 1 97 ? 18.674 0.116 -9.003 1.00 96.50 97 SER A CA 1
ATOM 778 C C . SER A 1 97 ? 20.169 0.443 -9.022 1.00 96.50 97 SER A C 1
ATOM 780 O O . SER A 1 97 ? 20.784 0.450 -7.959 1.00 96.50 97 SER A O 1
ATOM 782 N N . LYS A 1 98 ? 20.719 0.826 -10.185 1.00 94.88 98 LYS A N 1
ATOM 783 C CA . LYS A 1 98 ? 22.119 1.264 -10.319 1.00 94.88 98 LYS A CA 1
ATOM 784 C C . LYS A 1 98 ? 22.412 2.521 -9.502 1.00 94.88 98 LYS A C 1
ATOM 786 O O . LYS A 1 98 ? 23.367 2.552 -8.748 1.00 94.88 98 LYS A O 1
ATOM 791 N N . LYS A 1 99 ? 21.558 3.547 -9.587 1.00 92.81 99 LYS A N 1
ATOM 792 C CA . LYS A 1 99 ? 21.766 4.814 -8.862 1.00 92.81 99 LYS A CA 1
ATOM 793 C C . LYS A 1 99 ? 21.810 4.636 -7.340 1.00 92.81 99 LYS A C 1
ATOM 795 O O . LYS A 1 99 ? 22.454 5.420 -6.655 1.00 92.81 99 LYS A O 1
ATOM 800 N N . LYS A 1 100 ? 21.057 3.673 -6.807 1.00 93.38 100 LYS A N 1
ATOM 801 C CA . LYS A 1 100 ? 20.941 3.428 -5.362 1.00 93.38 100 LYS A CA 1
ATOM 802 C C . LYS A 1 100 ? 21.792 2.262 -4.868 1.00 93.38 100 LYS A C 1
ATOM 804 O O . LYS A 1 100 ? 21.721 1.976 -3.679 1.00 93.38 100 LYS A O 1
ATOM 809 N N . ASN A 1 101 ? 22.510 1.571 -5.757 1.00 95.62 101 ASN A N 1
ATOM 810 C CA . ASN A 1 101 ? 23.163 0.293 -5.462 1.00 95.62 101 ASN A CA 1
ATOM 811 C C . ASN A 1 101 ? 22.230 -0.670 -4.701 1.00 95.62 101 ASN A C 1
ATOM 813 O O . ASN A 1 101 ? 22.602 -1.268 -3.698 1.00 95.62 101 ASN A O 1
ATOM 817 N N . SER A 1 102 ? 20.974 -0.770 -5.150 1.00 94.81 102 SER A N 1
ATOM 818 C CA . SER A 1 102 ? 19.927 -1.549 -4.478 1.00 94.81 102 SER A CA 1
ATOM 819 C C . SER A 1 102 ? 19.432 -2.701 -5.354 1.00 94.81 102 SER A C 1
ATOM 821 O O . SER A 1 102 ? 19.437 -2.558 -6.584 1.00 94.81 102 SER A O 1
ATOM 823 N N . PRO A 1 103 ? 18.880 -3.783 -4.773 1.00 97.25 103 PRO A N 1
ATOM 824 C CA . PRO A 1 103 ? 18.262 -4.863 -5.535 1.00 97.25 103 PRO A CA 1
ATOM 825 C C . PRO A 1 103 ? 17.242 -4.354 -6.561 1.00 97.25 103 PRO A C 1
ATOM 827 O O . PRO A 1 103 ? 16.439 -3.456 -6.289 1.00 97.25 103 PRO A O 1
ATOM 830 N N . ILE A 1 104 ? 17.216 -4.973 -7.745 1.00 97.06 104 ILE A N 1
ATOM 831 C CA . ILE A 1 104 ? 16.289 -4.610 -8.836 1.00 97.06 104 ILE A CA 1
ATOM 832 C C . ILE A 1 104 ? 14.829 -4.652 -8.359 1.00 97.06 104 ILE A C 1
ATOM 834 O O . ILE A 1 104 ? 14.000 -3.831 -8.761 1.00 97.06 104 ILE A O 1
ATOM 838 N N . LYS A 1 105 ? 14.517 -5.592 -7.461 1.00 97.00 105 LYS A N 1
ATOM 839 C CA . LYS A 1 105 ? 13.189 -5.758 -6.868 1.00 97.00 105 LYS A CA 1
ATOM 840 C C . LYS A 1 105 ? 12.745 -4.516 -6.087 1.00 97.00 105 LYS A C 1
ATOM 842 O O . LYS A 1 105 ? 11.590 -4.113 -6.214 1.00 97.00 105 LYS A O 1
ATOM 847 N N . ASP A 1 106 ? 13.652 -3.855 -5.374 1.00 96.56 106 ASP A N 1
ATOM 848 C CA . ASP A 1 106 ? 13.344 -2.657 -4.584 1.00 96.56 106 ASP A CA 1
ATOM 849 C C . ASP A 1 106 ? 13.112 -1.440 -5.476 1.00 96.56 106 ASP A C 1
ATOM 851 O O . ASP A 1 106 ? 12.169 -0.670 -5.268 1.00 96.56 106 ASP A O 1
ATOM 855 N N . ALA A 1 107 ? 13.899 -1.312 -6.546 1.00 97.00 107 ALA A N 1
ATOM 856 C CA . ALA A 1 107 ? 13.654 -0.313 -7.579 1.00 97.00 107 ALA A CA 1
ATOM 857 C C . ALA A 1 107 ? 12.291 -0.533 -8.265 1.00 97.00 107 ALA A C 1
ATOM 859 O O . ALA A 1 107 ? 11.546 0.423 -8.501 1.00 97.00 107 ALA A O 1
ATOM 860 N N . ALA A 1 108 ? 11.903 -1.788 -8.513 1.00 97.69 108 ALA A N 1
ATOM 861 C CA . ALA A 1 108 ? 10.586 -2.127 -9.048 1.00 97.69 108 ALA A CA 1
ATOM 862 C C . ALA A 1 108 ? 9.450 -1.772 -8.070 1.00 97.69 108 ALA A C 1
ATOM 864 O O . ALA A 1 108 ? 8.432 -1.207 -8.486 1.00 97.69 108 ALA A O 1
ATOM 865 N N . VAL A 1 109 ? 9.630 -2.019 -6.766 1.00 97.12 109 VAL A N 1
ATOM 866 C CA . VAL A 1 109 ? 8.691 -1.597 -5.711 1.00 97.12 109 VAL A CA 1
ATOM 867 C C . VAL A 1 109 ? 8.555 -0.074 -5.680 1.00 97.12 109 VAL A C 1
ATOM 869 O O . VAL A 1 109 ? 7.433 0.442 -5.672 1.00 97.12 109 VAL A O 1
ATOM 872 N N . ALA A 1 110 ? 9.668 0.660 -5.734 1.00 95.19 110 ALA A N 1
ATOM 873 C CA . ALA A 1 110 ? 9.667 2.120 -5.763 1.00 95.19 110 ALA A CA 1
ATOM 874 C C . ALA A 1 110 ? 8.943 2.662 -7.007 1.00 95.19 110 ALA A C 1
ATOM 876 O O . ALA A 1 110 ? 8.082 3.543 -6.898 1.00 95.19 110 ALA A O 1
ATOM 877 N N . LYS A 1 111 ? 9.212 2.095 -8.189 1.00 95.56 111 LYS A N 1
ATOM 878 C CA . LYS A 1 111 ? 8.534 2.458 -9.443 1.00 95.56 111 LYS A CA 1
ATOM 879 C C . LYS A 1 111 ? 7.028 2.187 -9.372 1.00 95.56 111 LYS A C 1
ATOM 881 O O . LYS A 1 111 ? 6.225 3.062 -9.708 1.00 95.56 111 LYS A O 1
ATOM 886 N N . LYS A 1 112 ? 6.632 1.020 -8.855 1.00 96.38 112 LYS A N 1
ATOM 887 C CA . LYS A 1 112 ? 5.230 0.646 -8.619 1.00 96.38 112 LYS A CA 1
ATOM 888 C C . LYS A 1 112 ? 4.542 1.616 -7.655 1.00 96.38 112 LYS A C 1
ATOM 890 O O . LYS A 1 112 ? 3.403 2.014 -7.901 1.00 96.38 112 LYS A O 1
ATOM 895 N N . ALA A 1 113 ? 5.221 2.038 -6.589 1.00 94.50 113 ALA A N 1
ATOM 896 C CA . ALA A 1 113 ? 4.693 3.020 -5.644 1.00 94.50 113 ALA A CA 1
ATOM 897 C C . ALA A 1 113 ? 4.428 4.378 -6.318 1.00 94.50 113 ALA A C 1
ATOM 899 O O . ALA A 1 113 ? 3.356 4.955 -6.118 1.00 94.50 113 ALA A O 1
ATOM 900 N N . ARG A 1 114 ? 5.335 4.848 -7.188 1.00 93.94 114 ARG A N 1
ATOM 901 C CA . ARG A 1 114 ? 5.134 6.081 -7.975 1.00 93.94 114 ARG A CA 1
ATOM 902 C C . ARG A 1 114 ? 3.898 5.983 -8.873 1.00 93.94 114 ARG A C 1
ATOM 904 O O . ARG A 1 114 ? 3.066 6.887 -8.866 1.00 93.94 114 ARG A O 1
ATOM 911 N N . TYR A 1 115 ? 3.725 4.873 -9.592 1.00 95.38 115 TYR A N 1
ATOM 912 C CA . TYR A 1 115 ? 2.535 4.658 -10.428 1.00 95.38 115 TYR A CA 1
ATOM 913 C C . TYR A 1 115 ? 1.251 4.553 -9.615 1.00 95.38 115 TYR A C 1
ATOM 915 O O . TYR A 1 115 ? 0.210 5.046 -10.048 1.00 95.38 115 TYR A O 1
ATOM 923 N N . ASN A 1 116 ? 1.315 3.988 -8.409 1.00 94.88 116 ASN A N 1
ATOM 924 C CA . ASN A 1 116 ? 0.162 3.958 -7.523 1.00 94.88 116 ASN A CA 1
ATOM 925 C C . ASN A 1 116 ? -0.290 5.370 -7.129 1.00 94.88 116 ASN A C 1
ATOM 927 O O . ASN A 1 116 ? -1.488 5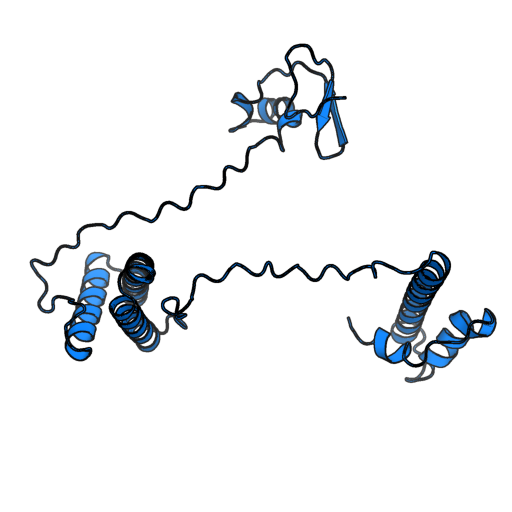.641 -7.151 1.00 94.88 116 ASN A O 1
ATOM 931 N N . ILE A 1 117 ? 0.651 6.268 -6.822 1.00 92.62 117 ILE A N 1
ATOM 932 C CA . ILE A 1 117 ? 0.348 7.676 -6.533 1.00 92.62 117 ILE A CA 1
ATOM 933 C C . ILE A 1 117 ? -0.286 8.336 -7.763 1.00 92.62 117 ILE A C 1
ATOM 935 O O . ILE A 1 117 ? -1.393 8.861 -7.659 1.00 92.62 117 ILE A O 1
ATOM 939 N N . LEU A 1 118 ? 0.345 8.237 -8.940 1.00 92.75 118 LEU A N 1
ATOM 940 C CA . LEU A 1 118 ? -0.177 8.825 -10.185 1.00 92.75 118 LEU A CA 1
ATOM 941 C C . LEU A 1 118 ? -1.590 8.336 -10.517 1.00 92.75 118 LEU A C 1
ATOM 943 O O . LEU A 1 118 ? -2.454 9.110 -10.926 1.00 92.75 118 LEU A O 1
ATOM 947 N N . ARG A 1 119 ? -1.851 7.050 -10.288 1.00 93.19 119 ARG A N 1
ATOM 948 C CA . ARG A 1 119 ? -3.163 6.451 -10.503 1.00 93.19 119 ARG A CA 1
ATOM 949 C C . ARG A 1 119 ? -4.223 7.009 -9.556 1.00 93.19 119 ARG A C 1
ATOM 951 O O . ARG A 1 119 ? -5.365 7.165 -9.975 1.00 93.19 119 ARG A O 1
ATOM 958 N N . ILE A 1 120 ? -3.875 7.308 -8.302 1.00 90.62 120 ILE A N 1
ATOM 959 C CA . ILE A 1 120 ? -4.809 7.928 -7.352 1.00 90.62 120 ILE A CA 1
ATOM 960 C C . ILE A 1 120 ? -5.210 9.325 -7.840 1.00 90.62 120 ILE A C 1
ATOM 962 O O . ILE A 1 120 ? -6.399 9.629 -7.840 1.00 90.62 120 ILE A O 1
ATOM 966 N N . TYR A 1 121 ? -4.251 10.123 -8.322 1.00 90.38 121 TYR A N 1
ATOM 967 C CA . TYR A 1 121 ? -4.525 11.440 -8.909 1.00 90.38 121 TYR A CA 1
ATOM 968 C C . TYR A 1 121 ? -5.415 11.353 -10.154 1.00 90.38 121 TYR A C 1
ATOM 970 O O . TYR A 1 121 ? -6.345 12.136 -10.316 1.00 90.38 121 TYR A O 1
ATOM 978 N N . ARG A 1 122 ? -5.165 10.375 -11.031 1.00 91.31 122 ARG A N 1
ATOM 979 C CA . ARG A 1 122 ? -5.898 10.241 -12.299 1.00 91.31 122 ARG A CA 1
ATOM 980 C C . ARG A 1 122 ? -7.242 9.533 -12.177 1.00 91.31 122 ARG A C 1
ATOM 982 O O . ARG A 1 122 ? -8.047 9.644 -13.091 1.00 91.31 122 ARG A O 1
ATOM 989 N N . LYS A 1 123 ? -7.511 8.839 -11.066 1.00 88.75 123 LYS A N 1
ATOM 990 C CA . LYS A 1 123 ? -8.735 8.046 -10.879 1.00 88.75 123 LYS A CA 1
ATOM 991 C C . LYS A 1 123 ? -10.013 8.844 -11.167 1.00 88.75 123 LYS A C 1
ATOM 993 O O . LYS A 1 123 ? -10.920 8.293 -11.783 1.00 88.75 123 LYS A O 1
ATOM 998 N N . ASN A 1 124 ? -10.081 10.089 -10.700 1.00 83.88 124 ASN A N 1
ATOM 999 C CA . ASN A 1 124 ? -11.286 10.912 -10.818 1.00 83.88 124 ASN A CA 1
ATOM 1000 C C . ASN A 1 124 ? -11.282 11.803 -12.070 1.00 83.88 124 ASN A C 1
ATOM 1002 O O . ASN A 1 124 ? -12.353 12.152 -12.543 1.00 83.88 124 ASN A O 1
ATOM 1006 N N . ASN A 1 125 ? -10.105 12.126 -12.617 1.00 86.19 125 ASN A N 1
ATOM 1007 C CA . ASN A 1 125 ? -9.981 13.087 -13.720 1.00 86.19 125 ASN A CA 1
ATOM 1008 C C . ASN A 1 125 ? -9.893 12.398 -15.087 1.00 86.19 125 ASN A C 1
ATOM 1010 O O . ASN A 1 125 ? -10.430 12.890 -16.067 1.00 86.19 125 ASN A O 1
ATOM 1014 N N . ASN A 1 126 ? -9.189 11.265 -15.179 1.00 90.31 126 ASN A N 1
ATOM 1015 C CA . ASN A 1 126 ? -9.004 10.551 -16.438 1.00 90.31 126 ASN A CA 1
ATOM 1016 C C . ASN A 1 126 ? -8.910 9.037 -16.195 1.00 90.31 126 ASN A C 1
ATOM 1018 O O . ASN A 1 126 ? -7.860 8.470 -15.859 1.00 90.31 126 ASN A O 1
ATOM 1022 N N . LYS A 1 127 ? -10.052 8.374 -16.385 1.00 90.88 127 LYS A N 1
ATOM 1023 C CA . LYS A 1 127 ? -10.218 6.940 -16.140 1.00 90.88 127 LYS A CA 1
ATOM 1024 C C . LYS A 1 127 ? -9.398 6.083 -17.106 1.00 90.88 127 LYS A C 1
ATOM 1026 O O . LYS A 1 127 ? -8.840 5.073 -16.673 1.00 90.88 127 LYS A O 1
ATOM 1031 N N . HIS A 1 128 ? -9.280 6.499 -18.368 1.00 92.88 128 HIS A N 1
ATOM 1032 C CA . HIS A 1 128 ? -8.453 5.826 -19.371 1.00 92.88 128 HIS A CA 1
ATOM 1033 C C . HIS A 1 128 ? -6.999 5.728 -18.888 1.00 92.88 128 HIS A C 1
ATOM 1035 O O . HIS A 1 128 ? -6.465 4.634 -18.696 1.00 92.88 128 HIS A O 1
ATOM 1041 N N . HIS A 1 129 ? -6.405 6.859 -18.515 1.00 95.31 129 HIS A N 1
ATOM 1042 C CA . HIS A 1 129 ? -5.043 6.902 -17.995 1.00 95.31 129 HIS A CA 1
ATOM 1043 C C . HIS A 1 129 ? -4.855 6.142 -16.674 1.00 95.31 129 HIS A C 1
ATOM 1045 O O . HIS A 1 129 ? -3.807 5.538 -16.442 1.00 95.31 129 HIS A O 1
ATOM 1051 N N . CYS A 1 130 ? -5.863 6.132 -15.799 1.00 95.31 130 CYS A N 1
ATOM 1052 C CA . CYS A 1 130 ? -5.846 5.305 -14.592 1.00 95.31 130 CYS A CA 1
ATOM 1053 C C . CYS A 1 130 ? -5.731 3.804 -14.935 1.00 95.31 130 CYS A C 1
ATOM 1055 O O . CYS A 1 130 ? -4.975 3.060 -14.289 1.00 95.31 130 CYS A O 1
ATOM 1057 N N . ASN A 1 131 ? -6.468 3.350 -15.954 1.00 94.62 131 ASN A N 1
ATOM 1058 C CA . ASN A 1 131 ? -6.443 1.962 -16.412 1.00 94.62 131 ASN A CA 1
ATOM 1059 C C . ASN A 1 131 ? -5.093 1.598 -17.038 1.00 94.62 131 ASN A C 1
ATOM 1061 O O . ASN A 1 131 ? -4.541 0.557 -16.674 1.00 94.62 131 ASN A O 1
ATOM 1065 N N . VAL A 1 132 ? -4.521 2.478 -17.867 1.00 96.69 132 VAL A N 1
ATOM 1066 C CA . VAL A 1 132 ? -3.170 2.317 -18.438 1.00 96.69 132 VAL A CA 1
ATOM 1067 C C . VAL A 1 132 ? -2.129 2.107 -17.331 1.00 96.69 132 VAL A C 1
ATOM 1069 O O . VAL A 1 132 ? -1.437 1.089 -17.309 1.00 96.69 132 VAL A O 1
ATOM 1072 N N . LEU A 1 133 ? -2.107 2.982 -16.318 1.00 96.81 133 LEU A N 1
ATOM 1073 C CA . LEU A 1 133 ? -1.209 2.839 -15.161 1.00 96.81 133 LEU A CA 1
ATOM 1074 C C . LEU A 1 133 ? -1.433 1.528 -14.399 1.00 96.81 133 LEU A C 1
ATOM 1076 O O . LEU A 1 133 ? -0.493 0.919 -13.892 1.00 96.81 133 LEU A O 1
ATOM 1080 N N . THR A 1 134 ? -2.682 1.069 -14.304 1.00 96.38 134 THR A N 1
ATOM 1081 C CA . THR A 1 134 ? -3.009 -0.201 -13.643 1.00 96.38 134 THR A CA 1
ATOM 1082 C C . THR A 1 134 ? -2.459 -1.401 -14.407 1.00 96.38 134 THR A C 1
ATOM 1084 O O . THR A 1 134 ? -1.969 -2.338 -13.776 1.00 96.38 134 THR A O 1
ATOM 1087 N N . GLN A 1 135 ? -2.534 -1.392 -15.738 1.00 96.81 135 GLN A N 1
ATOM 1088 C CA . GLN A 1 135 ? -1.959 -2.445 -16.577 1.00 96.81 135 GLN A CA 1
ATOM 1089 C C . GLN A 1 135 ? -0.432 -2.464 -16.470 1.00 96.81 135 GLN A C 1
ATOM 1091 O O . GLN A 1 135 ? 0.154 -3.531 -16.284 1.00 96.81 135 GLN A O 1
ATOM 1096 N N . ASP A 1 136 ? 0.198 -1.292 -16.484 1.00 97.75 136 ASP A N 1
ATOM 1097 C CA . ASP A 1 136 ? 1.647 -1.160 -16.348 1.00 97.75 136 ASP A CA 1
ATOM 1098 C C . ASP A 1 136 ? 2.129 -1.628 -14.958 1.00 97.75 136 ASP A C 1
ATOM 1100 O O . ASP A 1 136 ? 3.119 -2.348 -14.845 1.00 97.75 136 ASP A O 1
ATOM 1104 N N . MET A 1 137 ? 1.379 -1.348 -13.885 1.00 97.69 137 MET A N 1
ATOM 1105 C CA . MET A 1 137 ? 1.658 -1.920 -12.558 1.00 97.69 137 MET A CA 1
ATOM 1106 C C . MET A 1 137 ? 1.518 -3.449 -12.523 1.00 97.69 137 MET A C 1
ATOM 1108 O O . MET A 1 137 ? 2.329 -4.119 -11.886 1.00 97.69 137 MET A O 1
ATOM 1112 N N . LYS A 1 138 ? 0.520 -4.023 -13.212 1.00 97.56 138 LYS A N 1
ATOM 1113 C CA . LYS A 1 138 ? 0.374 -5.486 -13.335 1.00 97.56 138 LYS A CA 1
ATOM 1114 C C . LYS A 1 138 ? 1.529 -6.113 -14.122 1.00 97.56 138 LYS A C 1
ATOM 1116 O O . LYS A 1 138 ? 1.897 -7.253 -13.854 1.00 97.56 138 LYS A O 1
ATOM 1121 N N . TYR A 1 139 ? 2.088 -5.400 -15.098 1.00 98.06 139 TYR A N 1
ATOM 1122 C CA . TYR A 1 139 ? 3.299 -5.833 -15.792 1.00 98.06 139 TYR A CA 1
ATOM 1123 C C . TYR A 1 139 ? 4.486 -5.925 -14.825 1.00 98.06 139 TYR A C 1
ATOM 1125 O O . TYR A 1 139 ? 5.098 -6.987 -14.741 1.00 98.06 139 TYR A O 1
ATOM 1133 N N . ILE A 1 140 ? 4.734 -4.874 -14.034 1.00 97.62 140 ILE A N 1
ATOM 1134 C CA . ILE A 1 140 ? 5.800 -4.861 -13.015 1.00 97.62 140 ILE A CA 1
ATOM 1135 C C . ILE A 1 140 ? 5.613 -6.023 -12.026 1.00 97.62 140 ILE A C 1
ATOM 1137 O O . ILE A 1 140 ? 6.557 -6.748 -11.726 1.00 97.62 140 ILE A O 1
ATOM 1141 N N . ASP A 1 141 ? 4.384 -6.243 -11.561 1.00 97.25 141 ASP A N 1
ATOM 1142 C CA . ASP A 1 141 ? 4.049 -7.326 -10.634 1.00 97.25 141 ASP A CA 1
ATOM 1143 C C . ASP A 1 141 ? 4.401 -8.716 -11.156 1.00 97.25 141 ASP A C 1
ATOM 1145 O O . ASP A 1 141 ? 4.996 -9.507 -10.423 1.00 97.25 141 ASP A O 1
ATOM 1149 N N . ARG A 1 142 ? 4.042 -8.998 -12.414 1.00 97.56 142 ARG A N 1
ATOM 1150 C CA . ARG A 1 142 ? 4.342 -10.277 -13.067 1.00 97.56 142 ARG A CA 1
ATOM 1151 C C . ARG A 1 142 ? 5.841 -10.446 -13.288 1.00 97.56 142 ARG A C 1
ATOM 1153 O O . ARG A 1 142 ? 6.377 -11.499 -12.973 1.00 97.56 142 ARG A O 1
ATOM 1160 N N . LYS A 1 143 ? 6.514 -9.398 -13.772 1.00 97.75 143 LYS A N 1
ATOM 1161 C CA . LYS A 1 143 ? 7.941 -9.443 -14.107 1.00 97.75 143 LYS A CA 1
ATOM 1162 C C . LYS A 1 143 ? 8.844 -9.602 -12.881 1.00 97.75 143 LYS A C 1
ATOM 1164 O O . LYS A 1 143 ? 9.809 -10.350 -12.935 1.00 97.75 143 LYS A O 1
ATOM 1169 N N . TYR A 1 144 ? 8.520 -8.929 -11.775 1.00 96.88 144 TYR A N 1
ATOM 1170 C CA . TYR A 1 144 ? 9.369 -8.874 -10.574 1.00 96.88 144 TYR A CA 1
ATOM 1171 C C . TYR A 1 144 ? 8.795 -9.624 -9.360 1.00 96.88 144 TYR A C 1
ATOM 1173 O O . TYR A 1 144 ? 9.317 -9.499 -8.251 1.00 96.88 144 TYR A O 1
ATOM 1181 N N . LYS A 1 145 ? 7.715 -10.398 -9.544 1.00 95.88 145 LYS A N 1
ATOM 1182 C CA . LYS A 1 145 ? 7.075 -11.223 -8.501 1.00 95.88 145 LYS A CA 1
ATOM 1183 C C . LYS A 1 145 ? 6.707 -10.410 -7.237 1.00 95.88 145 LYS A C 1
ATOM 1185 O O . LYS A 1 145 ? 7.019 -10.802 -6.114 1.00 95.88 145 LYS A O 1
ATOM 1190 N N . LEU A 1 146 ? 6.044 -9.255 -7.415 1.00 92.88 146 LEU A N 1
ATOM 1191 C CA . LEU A 1 146 ? 5.697 -8.290 -6.340 1.00 92.88 146 LEU A CA 1
ATOM 1192 C C . LEU A 1 146 ? 4.254 -8.416 -5.797 1.00 92.88 146 LEU A C 1
ATOM 1194 O O . LEU A 1 146 ? 3.752 -7.515 -5.113 1.00 92.88 146 LEU A O 1
ATOM 1198 N N . GLY A 1 147 ? 3.558 -9.508 -6.120 1.00 92.94 147 GLY A N 1
ATOM 1199 C CA . GLY A 1 147 ? 2.161 -9.747 -5.737 1.00 92.94 147 GLY A CA 1
ATOM 1200 C C . GLY A 1 147 ? 1.144 -9.209 -6.751 1.00 92.94 147 GLY A C 1
ATOM 1201 O O . GLY A 1 147 ? 1.478 -8.957 -7.899 1.00 92.94 147 GLY A O 1
ATOM 1202 N N . LYS A 1 148 ? -0.129 -9.063 -6.349 1.00 94.12 148 LYS A N 1
ATOM 1203 C CA . LYS A 1 148 ? -1.236 -8.690 -7.256 1.00 94.12 148 LYS A CA 1
ATOM 1204 C C . LYS A 1 148 ? -1.684 -7.232 -7.069 1.00 94.12 148 LYS A C 1
ATOM 1206 O O . LYS A 1 148 ? -2.119 -6.841 -5.984 1.00 94.12 148 LYS A O 1
ATOM 1211 N N . THR A 1 149 ? -1.679 -6.436 -8.140 1.00 94.75 149 THR A N 1
ATOM 1212 C CA . THR A 1 149 ? -2.250 -5.077 -8.150 1.00 94.75 149 THR A CA 1
ATOM 1213 C C . THR A 1 149 ? -3.777 -5.094 -8.268 1.00 94.75 149 THR A C 1
ATOM 1215 O O . THR A 1 149 ? -4.347 -5.599 -9.236 1.00 94.75 149 THR A O 1
ATOM 1218 N N . LYS A 1 150 ? -4.456 -4.454 -7.307 1.00 92.06 150 LYS A N 1
ATOM 1219 C CA . LYS A 1 150 ? -5.911 -4.224 -7.336 1.00 92.06 150 LYS A CA 1
ATOM 1220 C C . LYS A 1 150 ? -6.267 -3.100 -8.315 1.00 92.06 150 LYS A C 1
ATOM 1222 O O . LYS A 1 150 ? -5.583 -2.077 -8.357 1.00 92.06 150 LYS A O 1
ATOM 1227 N N . ASN A 1 151 ? -7.367 -3.256 -9.055 1.00 90.06 151 ASN A N 1
ATOM 1228 C CA . ASN A 1 151 ? -7.912 -2.179 -9.882 1.00 90.06 151 ASN A CA 1
ATOM 1229 C C . ASN A 1 151 ? -8.715 -1.199 -9.005 1.00 90.06 151 ASN A C 1
ATOM 1231 O O . ASN A 1 151 ? -9.666 -1.589 -8.324 1.00 90.06 151 ASN A O 1
ATOM 1235 N N . ILE A 1 152 ? -8.309 0.073 -9.000 1.00 89.56 152 ILE A N 1
ATOM 1236 C CA . ILE A 1 152 ? -8.988 1.150 -8.263 1.00 89.56 152 ILE A CA 1
ATOM 1237 C C . ILE A 1 152 ? -9.735 2.130 -9.176 1.00 89.56 152 ILE A C 1
ATOM 1239 O O . ILE A 1 152 ? -10.485 2.953 -8.659 1.00 89.56 152 ILE A O 1
ATOM 1243 N N . CYS A 1 153 ? -9.575 2.019 -10.497 1.00 86.88 153 CYS A N 1
ATOM 1244 C CA . CYS A 1 153 ? -10.061 2.976 -11.497 1.00 86.88 153 CYS A CA 1
ATOM 1245 C C . CYS A 1 153 ? -11.565 2.877 -11.757 1.00 86.88 153 CYS A C 1
ATOM 1247 O O . CYS A 1 153 ? -12.221 3.878 -12.012 1.00 86.88 153 CYS A O 1
ATOM 1249 N N . ASN A 1 154 ? -12.136 1.679 -11.610 1.00 77.44 154 ASN A N 1
ATOM 1250 C CA . ASN A 1 154 ? -13.561 1.432 -11.858 1.00 77.44 154 ASN A CA 1
ATOM 1251 C C . ASN A 1 154 ? -14.430 1.526 -10.600 1.00 77.44 154 ASN A C 1
ATOM 1253 O O . ASN A 1 154 ? -15.628 1.262 -10.651 1.00 77.44 154 ASN A O 1
ATOM 1257 N N . LYS A 1 155 ? -13.855 1.903 -9.454 1.00 63.72 155 LYS A N 1
ATOM 1258 C CA . LYS A 1 155 ? -14.648 2.109 -8.244 1.00 63.72 155 LYS A CA 1
ATOM 1259 C C . LYS A 1 155 ? -15.395 3.436 -8.371 1.00 63.72 155 LYS A C 1
ATOM 1261 O O . LYS A 1 155 ? -14.846 4.454 -7.930 1.00 63.72 155 LYS A O 1
ATOM 1266 N N . LYS A 1 156 ? -16.637 3.394 -8.900 1.00 51.66 156 LYS A N 1
ATOM 1267 C CA . LYS A 1 156 ? -17.6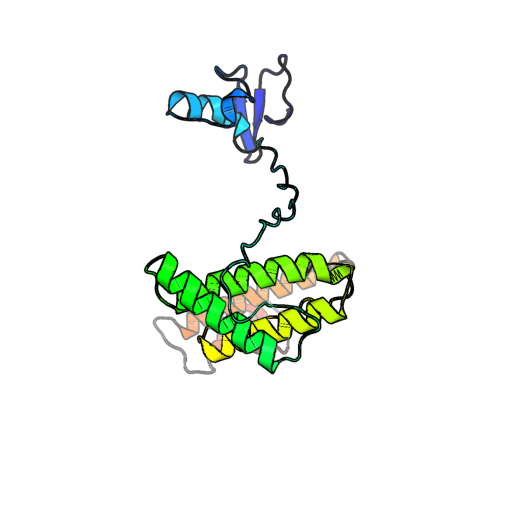95 4.368 -8.549 1.00 51.66 156 LYS A CA 1
ATOM 1268 C C . LYS A 1 156 ? -17.549 4.605 -7.055 1.00 51.66 156 LYS A C 1
ATOM 1270 O O . LYS A 1 156 ? -17.358 3.616 -6.345 1.00 51.66 156 LYS A O 1
ATOM 1275 N N . GLY A 1 157 ? -17.486 5.866 -6.620 1.00 49.75 157 GLY A N 1
ATOM 1276 C CA . GLY A 1 157 ? -17.259 6.248 -5.228 1.00 49.75 157 GLY A CA 1
ATOM 1277 C C . GLY A 1 157 ? -18.119 5.385 -4.325 1.00 49.75 157 GLY A C 1
ATOM 1278 O O . GLY A 1 157 ? -19.307 5.632 -4.173 1.00 49.75 157 GLY A O 1
ATOM 1279 N N . GLY A 1 158 ? -17.536 4.295 -3.827 1.00 44.09 158 GLY A N 1
ATOM 1280 C CA . GLY A 1 158 ? -18.276 3.331 -3.055 1.00 44.09 158 GLY A CA 1
ATOM 1281 C C . GLY A 1 158 ? -18.559 4.071 -1.782 1.00 44.09 158 GLY A C 1
ATOM 1282 O O . GLY A 1 158 ? -17.641 4.237 -0.972 1.00 44.09 158 GLY A O 1
ATOM 1283 N N . SER A 1 159 ? -19.799 4.540 -1.631 1.00 42.03 159 SER A N 1
ATOM 1284 C CA . SER A 1 159 ? -20.384 4.745 -0.325 1.00 42.03 159 SER A CA 1
ATOM 1285 C C . SER A 1 159 ? -19.909 3.550 0.475 1.00 42.03 159 SER A C 1
ATOM 1287 O O . SER A 1 159 ? -20.105 2.385 0.114 1.00 42.03 159 SER A O 1
ATOM 1289 N N . ARG A 1 160 ? -19.059 3.840 1.453 1.00 45.31 160 ARG A N 1
ATOM 1290 C CA . ARG A 1 160 ? -18.488 2.829 2.314 1.00 45.31 160 ARG A CA 1
ATOM 1291 C C . ARG A 1 160 ? -19.718 2.250 2.995 1.00 45.31 160 ARG A C 1
ATOM 1293 O O . ARG A 1 160 ? -20.162 2.816 3.989 1.00 45.31 160 ARG A O 1
ATOM 1300 N N . LYS A 1 161 ? -20.315 1.176 2.457 1.00 47.34 161 LYS A N 1
ATOM 1301 C CA . LYS A 1 161 ? -21.206 0.321 3.231 1.00 47.34 161 LYS A CA 1
ATOM 1302 C C . LYS A 1 161 ? -20.314 -0.041 4.397 1.00 47.34 161 LYS A C 1
ATOM 1304 O O . LYS A 1 161 ? -19.348 -0.785 4.230 1.00 47.34 161 LYS A O 1
ATOM 1309 N N . LYS A 1 162 ? -20.541 0.624 5.536 1.00 41.69 162 LYS A N 1
ATOM 1310 C CA . LYS A 1 162 ? -19.989 0.228 6.819 1.00 41.69 162 LYS A CA 1
ATOM 1311 C C . LYS A 1 162 ? -20.335 -1.244 6.858 1.00 41.69 162 LYS A C 1
ATOM 1313 O O . LYS A 1 162 ? -21.500 -1.593 7.032 1.00 41.69 162 LYS A O 1
ATOM 1318 N N . THR A 1 163 ? -19.353 -2.101 6.615 1.00 39.50 163 THR A N 1
ATOM 1319 C CA . THR A 1 163 ? -19.414 -3.472 7.068 1.00 39.50 163 THR A CA 1
ATOM 1320 C C . THR A 1 163 ? -19.563 -3.303 8.564 1.00 39.50 163 THR A C 1
ATOM 1322 O O . THR A 1 163 ? -18.579 -3.071 9.267 1.00 39.50 163 THR A O 1
ATOM 1325 N N . LYS A 1 164 ? -20.821 -3.257 9.027 1.00 40.78 164 LYS A N 1
ATOM 1326 C CA . LYS A 1 164 ? -21.168 -3.486 10.414 1.00 40.78 164 LYS A CA 1
ATOM 1327 C C . LYS A 1 164 ? -20.391 -4.750 10.720 1.00 40.78 164 LYS A C 1
ATOM 1329 O O . LYS A 1 164 ? -20.650 -5.796 10.122 1.00 40.78 164 LYS A O 1
ATOM 1334 N N . SER A 1 165 ? -19.370 -4.625 11.562 1.00 39.94 165 SER A N 1
ATOM 1335 C CA . SER A 1 165 ? -18.865 -5.776 12.284 1.00 39.94 165 SER A CA 1
ATOM 1336 C C . SER A 1 165 ? -20.109 -6.533 12.732 1.00 39.94 165 SER A C 1
ATOM 1338 O O . SER A 1 165 ? -21.048 -5.913 13.237 1.00 39.94 165 SER A O 1
ATOM 1340 N N . LYS A 1 166 ? -20.188 -7.828 12.418 1.00 41.59 166 LYS A N 1
ATOM 1341 C CA . LYS A 1 166 ? -21.276 -8.694 12.873 1.00 41.59 166 LYS A CA 1
ATOM 1342 C C . LYS A 1 166 ? -21.222 -8.736 14.406 1.00 41.59 166 LYS A C 1
ATOM 1344 O O . LYS A 1 166 ? -20.750 -9.704 14.992 1.00 41.59 166 LYS A O 1
ATOM 1349 N N . SER A 1 167 ? -21.671 -7.678 15.075 1.00 43.12 167 SER A N 1
ATOM 1350 C CA . SER A 1 167 ? -22.195 -7.778 16.418 1.00 43.12 167 SER A CA 1
ATOM 1351 C C . SER A 1 167 ? -23.453 -8.609 16.250 1.00 43.12 167 SER A C 1
ATOM 1353 O O . SER A 1 167 ? -24.366 -8.239 15.516 1.00 43.12 167 SER A O 1
ATOM 1355 N N . LYS A 1 168 ? -23.432 -9.814 16.821 1.00 47.47 168 LYS A N 1
ATOM 1356 C CA . LYS A 1 168 ? -24.580 -10.719 16.850 1.00 47.47 168 LYS A CA 1
AT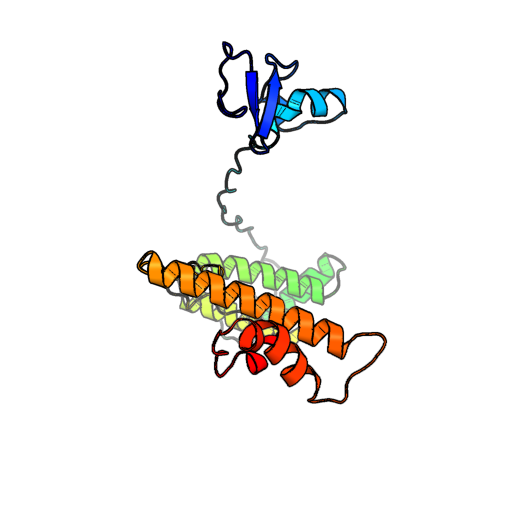OM 1357 C C . LYS A 1 168 ? -25.782 -9.903 17.326 1.00 47.47 168 LYS A C 1
ATOM 1359 O O . LYS A 1 168 ? -25.825 -9.499 18.488 1.00 47.47 168 LYS A O 1
ATOM 1364 N N . SER A 1 169 ? -26.682 -9.578 16.406 1.00 48.62 169 SER A N 1
ATOM 1365 C CA . SER A 1 169 ? -27.830 -8.725 16.666 1.00 48.62 169 SER A CA 1
ATOM 1366 C C . SER A 1 169 ? -28.686 -9.392 17.735 1.00 48.62 169 SER A C 1
ATOM 1368 O O . SER A 1 169 ? -29.149 -10.516 17.556 1.00 48.62 169 SER A O 1
ATOM 1370 N N . LYS A 1 170 ? -28.891 -8.711 18.871 1.00 54.69 170 LYS A N 1
ATOM 1371 C CA . LYS A 1 170 ? -30.087 -8.969 19.679 1.00 54.69 170 LYS A CA 1
ATOM 1372 C C . LYS A 1 170 ? -31.284 -8.703 18.756 1.00 54.69 170 LYS A C 1
ATOM 1374 O O . LYS A 1 170 ? -31.255 -7.671 18.075 1.00 54.69 170 LYS A O 1
ATOM 1379 N N . PRO A 1 171 ? -32.279 -9.598 18.678 1.00 56.12 171 PRO A N 1
ATOM 1380 C CA . PRO A 1 171 ? -33.453 -9.334 17.866 1.00 56.12 171 PRO A CA 1
ATOM 1381 C C . PRO A 1 171 ? -34.170 -8.123 18.476 1.00 56.12 171 PRO A C 1
ATOM 1383 O O . PRO A 1 171 ? -34.516 -8.121 19.657 1.00 56.12 171 PRO A O 1
ATOM 1386 N N . LYS A 1 172 ? -34.267 -7.042 17.701 1.00 59.62 172 LYS A N 1
ATOM 1387 C CA . LYS A 1 172 ? -35.038 -5.856 18.071 1.00 59.62 172 LYS A CA 1
ATOM 1388 C C . LYS A 1 172 ? -36.481 -6.152 17.665 1.00 59.62 172 LYS A C 1
ATOM 1390 O O . LYS A 1 172 ? -36.679 -6.566 16.529 1.00 59.62 172 LYS A O 1
ATOM 1395 N N . ASN A 1 173 ? -37.420 -5.977 18.599 1.00 63.28 173 ASN A N 1
ATOM 1396 C CA . ASN A 1 173 ? -38.873 -6.199 18.471 1.00 63.28 173 ASN A CA 1
ATOM 1397 C C . ASN A 1 173 ? -39.394 -7.597 18.887 1.00 63.28 173 ASN A C 1
ATOM 1399 O O . ASN A 1 173 ? -40.272 -8.151 18.235 1.00 63.28 173 ASN A O 1
ATOM 1403 N N . LEU A 1 174 ? -38.899 -8.180 19.991 1.00 67.19 174 LEU A N 1
ATOM 1404 C CA . LEU A 1 174 ? -39.609 -9.276 20.679 1.00 67.19 174 LEU A CA 1
ATOM 1405 C C . LEU A 1 174 ? -40.389 -8.719 21.874 1.00 67.19 174 LEU A C 1
ATOM 1407 O O . LEU A 1 174 ? -39.847 -7.922 22.639 1.00 67.19 174 LEU A O 1
ATOM 1411 N N . SER A 1 175 ? -41.621 -9.196 22.075 1.00 81.62 175 SER A N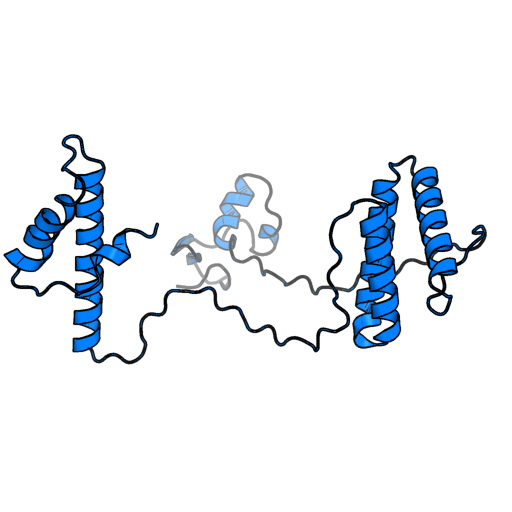 1
ATOM 1412 C CA . SER A 1 175 ? -42.355 -8.971 23.325 1.00 81.62 175 SER A CA 1
ATOM 1413 C C . SER A 1 175 ? -41.541 -9.483 24.522 1.00 81.62 175 SER A C 1
ATOM 1415 O O . SER A 1 175 ? -40.744 -10.419 24.378 1.00 81.62 175 SER A O 1
ATOM 1417 N N . LYS A 1 176 ? -41.733 -8.895 25.714 1.00 82.31 176 LYS A N 1
ATOM 1418 C CA . LYS A 1 176 ? -40.986 -9.264 26.938 1.00 82.31 176 LYS A CA 1
ATOM 1419 C C . LYS A 1 176 ? -40.959 -10.790 27.161 1.00 82.31 176 LYS A C 1
ATOM 1421 O O . LYS A 1 176 ? -39.894 -11.352 27.411 1.00 82.31 176 LYS A O 1
ATOM 1426 N N . LYS A 1 177 ? -42.095 -11.470 26.942 1.00 83.38 177 LYS A N 1
ATOM 1427 C CA . LYS A 1 177 ? -42.239 -12.938 27.025 1.00 83.38 177 LYS A CA 1
ATOM 1428 C C . LYS A 1 177 ? -41.357 -13.681 26.011 1.00 83.38 177 LYS A C 1
ATOM 1430 O O . LYS A 1 177 ? -40.605 -14.578 26.387 1.00 83.38 177 LYS A O 1
ATOM 1435 N N . LYS A 1 178 ? -41.373 -13.276 24.735 1.00 85.06 178 LYS A N 1
ATOM 1436 C CA . LYS A 1 178 ? -40.526 -13.884 23.690 1.00 85.06 178 LYS A CA 1
ATOM 1437 C C . LYS A 1 178 ? -39.033 -13.658 23.973 1.00 85.06 178 LYS A C 1
ATOM 1439 O O . LYS A 1 178 ? -38.220 -14.550 23.731 1.00 85.06 178 LYS A O 1
ATOM 1444 N N . LEU A 1 179 ? -38.661 -12.489 24.505 1.00 85.00 179 LEU A N 1
ATOM 1445 C CA . LEU A 1 179 ? -37.274 -12.177 24.859 1.00 85.00 179 LEU A CA 1
ATOM 1446 C C . LEU A 1 179 ? -36.759 -13.072 25.996 1.00 85.00 179 LEU A C 1
ATOM 1448 O O . LEU A 1 179 ? -35.637 -13.572 25.907 1.00 85.00 179 LEU A O 1
ATOM 1452 N N . MET A 1 180 ? -37.581 -13.310 27.022 1.00 85.12 180 MET A N 1
ATOM 1453 C CA . MET A 1 180 ? -37.244 -14.217 28.125 1.00 85.12 180 MET A CA 1
ATOM 1454 C C . MET A 1 180 ? -37.034 -15.651 27.637 1.00 85.12 180 MET A C 1
ATOM 1456 O O . MET A 1 180 ? -35.998 -16.244 27.934 1.00 85.12 180 MET A O 1
ATOM 1460 N N . ILE A 1 181 ? -37.935 -16.171 26.797 1.00 85.81 181 ILE A N 1
ATOM 1461 C CA . ILE A 1 181 ? -37.796 -17.506 26.188 1.00 85.81 181 ILE A CA 1
ATOM 1462 C C . ILE A 1 181 ? -36.497 -17.606 25.372 1.00 85.81 181 ILE A C 1
ATOM 1464 O O . ILE A 1 181 ? -35.759 -18.587 25.472 1.00 85.81 181 ILE A O 1
ATOM 1468 N N . TYR A 1 182 ? -36.163 -16.573 24.593 1.00 86.75 182 TYR A N 1
ATOM 1469 C CA . TYR A 1 182 ? -34.916 -16.536 23.825 1.00 86.75 182 TYR A CA 1
ATOM 1470 C C . TYR A 1 182 ? -33.666 -16.563 24.719 1.00 86.75 182 TYR A C 1
ATOM 1472 O O . TYR A 1 182 ? -32.707 -17.281 24.422 1.00 86.75 182 TYR A O 1
ATOM 1480 N N . LEU A 1 183 ? -33.657 -15.789 25.809 1.00 86.94 183 LEU A N 1
ATOM 1481 C CA . LEU A 1 183 ? -32.545 -15.765 26.761 1.00 86.94 183 LEU A CA 1
ATOM 1482 C C . LEU A 1 183 ? -32.391 -17.108 27.480 1.00 86.94 183 LEU A C 1
ATOM 1484 O O . LEU A 1 183 ? -31.270 -17.612 27.564 1.00 86.94 183 LEU A O 1
ATOM 1488 N N . LEU A 1 184 ? -33.503 -17.712 27.904 1.00 87.56 184 LEU A N 1
ATOM 1489 C CA . LEU A 1 184 ? -33.530 -19.030 28.534 1.00 87.56 184 LEU A CA 1
ATOM 1490 C C . LEU A 1 184 ? -32.967 -20.105 27.596 1.00 87.56 184 LEU A C 1
ATOM 1492 O O . LEU A 1 184 ? -32.013 -20.796 27.948 1.00 87.56 184 LEU A O 1
ATOM 1496 N N . ASN A 1 185 ? -33.465 -20.179 26.359 1.00 86.88 185 ASN A N 1
ATOM 1497 C CA . ASN A 1 185 ? -32.982 -21.130 25.354 1.00 86.88 185 ASN A CA 1
ATOM 1498 C C . ASN A 1 185 ? -31.491 -20.951 25.048 1.00 86.88 185 ASN A C 1
ATOM 1500 O O . ASN A 1 185 ? -30.753 -21.923 24.870 1.00 86.88 185 ASN A O 1
ATOM 1504 N N . LYS A 1 186 ? -31.024 -19.700 25.007 1.00 88.00 186 LYS A N 1
ATOM 1505 C CA . LYS A 1 186 ? -29.610 -19.383 24.808 1.00 88.00 186 LYS A CA 1
ATOM 1506 C C . LYS A 1 186 ? -28.747 -19.877 25.969 1.00 88.00 186 LYS A C 1
ATOM 1508 O O . LYS A 1 186 ? -27.635 -20.342 25.721 1.00 88.00 186 LYS A O 1
ATOM 1513 N N . GLU A 1 187 ? -29.227 -19.764 27.201 1.00 90.00 187 GLU A N 1
ATOM 1514 C CA . GLU A 1 187 ? -28.489 -20.189 28.390 1.00 90.00 187 GLU A CA 1
ATOM 1515 C C . GLU A 1 187 ? -28.477 -21.715 28.543 1.00 90.00 187 GLU A C 1
ATOM 1517 O O . GLU A 1 187 ? -27.406 -22.297 28.727 1.00 90.00 187 GLU A O 1
ATOM 1522 N N . LEU A 1 188 ? -29.621 -22.378 28.338 1.00 90.56 188 LEU A N 1
ATOM 1523 C CA . LEU A 1 188 ? -29.719 -23.843 28.301 1.00 90.56 188 LEU A CA 1
ATOM 1524 C C . LEU A 1 188 ? -28.773 -24.439 27.256 1.00 90.56 188 LEU A C 1
ATOM 1526 O O . LEU A 1 188 ? -28.004 -25.350 27.551 1.00 90.56 188 LEU A O 1
ATOM 1530 N N . LYS A 1 189 ? -28.727 -23.843 26.062 1.00 89.88 189 LYS A N 1
ATOM 1531 C CA . LYS A 1 189 ? -27.812 -24.257 24.995 1.00 89.88 189 LYS A CA 1
ATOM 1532 C C . LYS A 1 189 ? -26.336 -24.145 25.386 1.00 89.88 189 LYS A C 1
ATOM 1534 O O . LYS A 1 189 ? -25.548 -25.019 25.033 1.00 89.88 189 LYS A O 1
ATOM 1539 N N . LYS A 1 190 ? -25.931 -23.089 26.103 1.00 89.44 190 LYS A N 1
ATOM 1540 C CA . LYS A 1 190 ? -24.544 -22.975 26.590 1.00 89.44 190 LYS A CA 1
ATOM 1541 C C . LYS A 1 190 ? -24.212 -24.087 27.578 1.00 89.44 190 LYS A C 1
ATOM 1543 O O . LYS A 1 190 ? -23.146 -24.684 27.459 1.00 89.44 190 LYS A O 1
ATOM 1548 N N . ARG A 1 191 ? -25.112 -24.356 28.533 1.00 89.81 191 ARG A N 1
ATOM 1549 C CA . ARG A 1 191 ? -24.942 -25.439 29.512 1.00 89.81 191 ARG A CA 1
ATOM 1550 C C . ARG A 1 191 ? -24.837 -26.788 28.805 1.00 89.81 191 ARG A C 1
ATOM 1552 O O . ARG A 1 191 ? -23.928 -27.550 29.113 1.00 89.81 191 ARG A O 1
ATOM 1559 N N . PHE A 1 192 ? -25.678 -27.019 27.797 1.00 90.50 192 PHE A N 1
ATOM 1560 C CA . PHE A 1 192 ? -25.661 -28.241 26.996 1.00 90.50 192 PHE A CA 1
ATOM 1561 C C . PHE A 1 192 ? -24.324 -28.438 26.283 1.00 90.50 192 PHE A C 1
ATOM 1563 O O . PHE A 1 192 ? -23.671 -29.457 26.483 1.00 90.50 192 PHE A O 1
ATOM 1570 N N . CYS A 1 193 ? -23.834 -27.432 25.550 1.00 88.94 193 CYS A N 1
ATOM 1571 C CA . CYS A 1 193 ? -22.528 -27.545 24.897 1.00 88.94 193 CYS A CA 1
ATOM 1572 C C . CYS A 1 193 ? -21.365 -27.692 25.895 1.00 88.94 193 CYS A C 1
ATOM 1574 O O . CYS A 1 193 ? -20.360 -28.313 25.557 1.00 88.94 193 CYS A O 1
ATOM 1576 N N . LYS A 1 194 ? -21.474 -27.119 27.103 1.00 89.50 194 LYS A N 1
ATOM 1577 C CA . LYS A 1 194 ? -20.465 -27.284 28.160 1.00 89.50 194 LYS A CA 1
ATOM 1578 C C . LYS A 1 194 ? -20.436 -28.726 28.675 1.00 89.50 194 LYS A C 1
ATOM 1580 O O . LYS A 1 194 ? -19.349 -29.281 28.755 1.00 89.50 194 LYS A O 1
ATOM 1585 N N . CYS A 1 195 ? -21.603 -29.318 28.940 1.00 89.62 195 CYS A N 1
ATOM 1586 C CA . CYS A 1 195 ? -21.737 -30.720 29.340 1.00 89.62 195 CYS A CA 1
ATOM 1587 C C . CYS A 1 195 ? -21.169 -31.668 28.275 1.00 89.62 195 CYS A C 1
ATOM 1589 O O . CYS A 1 195 ? -20.326 -32.504 28.582 1.00 89.62 195 CYS A O 1
ATOM 1591 N N . VAL A 1 196 ? -21.545 -31.475 27.004 1.00 87.38 196 VAL A N 1
ATOM 1592 C CA . VAL A 1 196 ? -21.036 -32.311 25.903 1.00 87.38 196 VAL A CA 1
ATOM 1593 C C . VAL A 1 196 ? -19.507 -32.238 25.844 1.00 87.38 196 VAL A C 1
ATOM 1595 O O . VAL A 1 196 ? -18.838 -33.258 25.769 1.00 87.38 196 VAL A O 1
ATOM 1598 N N . ARG A 1 197 ? -18.918 -31.040 25.976 1.00 86.38 197 ARG A N 1
ATOM 1599 C CA . ARG A 1 197 ? -17.453 -30.887 26.015 1.00 86.38 197 ARG A CA 1
ATOM 1600 C C . ARG A 1 197 ? -16.813 -31.579 27.219 1.00 86.38 197 ARG A C 1
ATOM 1602 O O . ARG A 1 197 ? -15.770 -32.197 27.047 1.00 86.38 197 ARG A O 1
ATOM 1609 N N . SER A 1 198 ? -17.395 -31.478 28.413 1.00 85.38 198 SER A N 1
ATOM 1610 C CA . SER A 1 198 ? -16.828 -32.133 29.599 1.00 85.38 198 SER A CA 1
ATOM 1611 C C . SER A 1 198 ? -16.899 -33.654 29.519 1.00 85.38 198 SER A C 1
ATOM 1613 O O . SER A 1 198 ? -15.972 -34.308 29.972 1.00 85.38 198 SER A O 1
ATOM 1615 N N . VAL A 1 199 ? -17.954 -34.212 28.920 1.00 85.69 199 VAL A N 1
ATOM 1616 C CA . VAL A 1 199 ? -18.081 -35.663 28.714 1.00 85.69 199 VAL A CA 1
ATOM 1617 C C . VAL A 1 199 ? -17.113 -36.140 27.627 1.00 85.69 199 VAL A C 1
ATOM 1619 O O . VAL A 1 199 ? -16.437 -37.149 27.800 1.00 85.69 199 VAL A O 1
ATOM 1622 N N . LYS A 1 200 ? -16.966 -35.371 26.542 1.00 81.88 200 LYS A N 1
ATOM 1623 C CA . LYS A 1 200 ? -16.058 -35.701 25.436 1.00 81.88 200 LYS A CA 1
ATOM 1624 C C . LYS A 1 200 ? -14.576 -35.680 25.811 1.00 81.88 200 LYS A C 1
ATOM 1626 O O . LYS A 1 200 ? -13.803 -36.498 25.324 1.00 81.88 200 LYS A O 1
ATOM 1631 N N . PHE A 1 201 ? -14.169 -34.693 26.607 1.00 81.81 201 PHE A N 1
ATOM 1632 C CA . PHE A 1 201 ? -12.764 -34.433 26.948 1.00 81.81 201 PHE A CA 1
ATOM 1633 C C . PHE A 1 201 ? -12.433 -34.744 28.417 1.00 81.81 201 PHE A C 1
ATOM 1635 O O . PHE A 1 201 ? -11.367 -34.365 28.898 1.00 81.81 201 PHE A O 1
ATOM 1642 N N . GLY A 1 202 ? -13.351 -35.381 29.144 1.00 78.31 202 GLY A N 1
ATOM 1643 C CA . GLY A 1 202 ? -13.170 -35.760 30.543 1.00 78.31 202 GLY A CA 1
ATOM 1644 C C . GLY A 1 202 ? -12.259 -36.975 30.722 1.00 78.31 202 GLY A C 1
ATOM 1645 O O . GLY A 1 202 ? -11.896 -37.651 29.760 1.00 78.31 202 GLY A O 1
ATOM 1646 N N . LYS A 1 203 ? -11.909 -37.256 31.984 1.00 68.94 203 LYS A N 1
ATOM 1647 C CA . LYS A 1 203 ? -11.071 -38.406 32.367 1.00 68.94 203 LYS A CA 1
ATOM 1648 C C . LYS A 1 203 ? -11.744 -39.753 32.047 1.00 68.94 203 LYS A C 1
ATOM 1650 O O . LYS A 1 203 ? -11.064 -40.671 31.612 1.00 68.94 203 LYS A O 1
ATOM 1655 N N . ASN A 1 204 ? -13.075 -39.817 32.151 1.00 69.06 204 ASN A N 1
ATOM 1656 C CA . ASN A 1 204 ? -13.885 -40.977 31.772 1.00 69.06 204 ASN A CA 1
ATOM 1657 C C . ASN A 1 204 ? -14.578 -40.673 30.439 1.00 69.06 204 ASN A C 1
ATOM 1659 O O . ASN A 1 204 ? -15.615 -40.007 30.408 1.00 69.06 204 ASN A O 1
ATOM 1663 N N . LYS A 1 205 ? -13.963 -41.088 29.330 1.00 70.50 205 LYS A N 1
ATOM 1664 C CA . LYS A 1 205 ? -14.494 -40.835 27.985 1.00 70.50 205 LYS A CA 1
ATOM 1665 C C . LYS A 1 205 ? -15.733 -41.706 27.756 1.00 70.50 205 LYS A C 1
ATOM 1667 O O . LYS A 1 205 ? -15.617 -42.926 27.715 1.00 70.50 205 LYS A O 1
ATOM 1672 N N . ALA A 1 206 ? -16.900 -41.083 27.588 1.00 73.25 206 ALA A N 1
ATOM 1673 C CA . ALA A 1 206 ? -18.094 -41.790 27.116 1.00 73.25 206 ALA A CA 1
ATOM 1674 C C . ALA A 1 206 ? -17.909 -42.230 25.655 1.00 73.25 206 ALA A C 1
ATOM 1676 O O . ALA A 1 206 ? -17.160 -41.587 24.905 1.00 73.25 206 ALA A O 1
ATOM 1677 N N . LYS A 1 207 ? -18.600 -43.295 25.227 1.00 74.88 207 LYS A N 1
ATOM 1678 C CA . LYS A 1 207 ? -18.518 -43.731 23.828 1.00 74.88 207 LYS A CA 1
ATOM 1679 C C . LYS A 1 207 ? -19.088 -42.635 22.912 1.00 74.88 207 LYS A C 1
ATOM 1681 O O . LYS A 1 207 ? -20.032 -41.933 23.299 1.00 74.88 207 LYS A O 1
ATOM 1686 N N . PRO A 1 208 ? -18.543 -42.451 21.693 1.00 72.62 208 PRO A N 1
ATOM 1687 C CA . PRO A 1 208 ? -19.077 -41.484 20.739 1.00 72.62 208 PRO A CA 1
ATOM 1688 C C . PRO A 1 208 ? -20.588 -41.676 20.541 1.00 72.62 208 PRO A C 1
ATOM 1690 O O . PRO A 1 208 ? -21.031 -42.734 20.114 1.00 72.62 208 PRO A O 1
ATOM 1693 N N . GLY A 1 209 ? -21.382 -40.649 20.863 1.00 71.88 209 GLY A N 1
ATOM 1694 C CA . GLY A 1 209 ? -22.851 -40.700 20.791 1.00 71.88 209 GLY A CA 1
ATOM 1695 C C . GLY A 1 209 ? -23.565 -40.743 22.148 1.00 71.88 209 GLY A C 1
ATOM 1696 O O . GLY A 1 209 ? -24.607 -40.103 22.281 1.00 71.88 209 GLY A O 1
ATOM 1697 N N . GLU A 1 210 ? -22.979 -41.361 23.180 1.00 76.38 210 GLU A N 1
ATOM 1698 C CA . GLU A 1 210 ? -23.556 -41.430 24.541 1.00 76.38 210 GLU A CA 1
ATOM 1699 C C . GLU A 1 210 ? -23.533 -40.074 25.271 1.00 76.38 210 GLU A C 1
ATOM 1701 O O . GLU A 1 210 ? -24.325 -39.810 26.176 1.00 76.38 210 GLU A O 1
ATOM 1706 N N . GLU A 1 211 ? -22.669 -39.161 24.820 1.00 81.00 211 GLU A N 1
ATOM 1707 C CA . GLU A 1 211 ? -22.529 -37.799 25.347 1.00 81.00 211 GLU A CA 1
ATOM 1708 C C . GLU A 1 211 ? -23.852 -37.015 25.302 1.00 81.00 211 GLU A C 1
ATOM 1710 O O . GLU A 1 211 ? -24.160 -36.212 26.188 1.00 81.00 211 GLU A O 1
ATOM 1715 N N . TYR A 1 212 ? -24.635 -37.217 24.237 1.00 81.12 212 TYR A N 1
ATOM 1716 C CA . TYR A 1 212 ? -25.828 -36.417 23.984 1.00 81.12 212 TYR A CA 1
ATOM 1717 C C . TYR A 1 212 ? -26.989 -36.820 24.898 1.00 81.12 212 TYR A C 1
ATOM 1719 O O . TYR A 1 212 ? -27.510 -35.916 25.555 1.00 81.12 212 TYR A O 1
ATOM 1727 N N . PRO A 1 213 ? -27.385 -38.106 25.015 1.00 83.50 213 PRO A N 1
ATOM 1728 C CA . PRO A 1 213 ? -28.426 -38.531 25.954 1.00 83.50 213 PRO A CA 1
ATOM 1729 C C . PRO A 1 213 ? -28.193 -38.059 27.397 1.00 83.50 213 PRO A C 1
ATOM 1731 O O . PRO A 1 213 ? -29.113 -37.516 28.011 1.00 83.50 213 PRO A O 1
ATOM 1734 N N . ILE A 1 214 ? -26.960 -38.158 27.912 1.00 84.50 214 ILE A N 1
ATOM 1735 C CA . ILE A 1 214 ? -26.601 -37.735 29.280 1.00 84.50 214 ILE A CA 1
ATOM 1736 C C . ILE A 1 214 ? -26.832 -36.226 29.466 1.00 84.50 214 ILE A C 1
ATOM 1738 O O . ILE A 1 214 ? -27.497 -35.771 30.407 1.00 84.50 214 ILE A O 1
ATOM 1742 N N . CYS A 1 215 ? -26.320 -35.423 28.533 1.00 86.19 215 CYS A N 1
ATOM 1743 C CA . CYS A 1 215 ? -26.456 -33.971 28.591 1.00 86.19 215 CYS A CA 1
ATOM 1744 C C . CYS A 1 215 ? -27.883 -33.490 28.288 1.00 86.19 215 CYS A C 1
ATOM 1746 O O . CYS A 1 215 ? -28.310 -32.461 28.813 1.00 86.19 215 CYS A O 1
ATOM 1748 N N . TYR A 1 216 ? -28.649 -34.219 27.473 1.00 87.00 216 TYR A N 1
ATOM 1749 C CA . TYR A 1 216 ? -30.063 -33.932 27.235 1.00 87.00 216 TYR A CA 1
ATOM 1750 C C . TYR A 1 216 ? -30.897 -34.189 28.483 1.00 87.00 216 TYR A C 1
ATOM 1752 O O . TYR A 1 216 ? -31.694 -33.329 28.869 1.00 87.00 216 TYR A O 1
ATOM 1760 N N . ARG A 1 217 ? -30.684 -35.338 29.133 1.00 85.56 217 ARG A N 1
ATOM 1761 C CA . ARG A 1 217 ? -31.449 -35.735 30.313 1.00 85.56 217 ARG A CA 1
ATOM 1762 C C . ARG A 1 217 ? -31.256 -34.750 31.464 1.00 85.56 217 ARG A C 1
ATOM 1764 O O . ARG A 1 217 ? -32.229 -34.233 32.000 1.00 85.56 217 ARG A O 1
ATOM 1771 N N . SER A 1 218 ? -30.008 -34.380 31.743 1.00 86.12 218 SER A N 1
ATOM 1772 C CA . SER A 1 218 ? -29.651 -33.452 32.828 1.00 86.12 218 SER A CA 1
ATOM 1773 C C . SER A 1 218 ? -30.114 -31.999 32.624 1.00 86.12 218 SER A C 1
ATOM 1775 O O . SER A 1 218 ? -30.393 -31.294 33.598 1.00 86.12 218 SER A O 1
ATOM 1777 N N . ILE A 1 219 ? -30.185 -31.513 31.378 1.00 88.44 219 ILE A N 1
ATOM 1778 C CA . ILE A 1 219 ? -30.403 -30.079 31.095 1.00 88.44 219 ILE A CA 1
ATOM 1779 C C . ILE A 1 219 ? -31.816 -29.776 30.602 1.00 88.44 219 ILE A C 1
ATOM 1781 O O . ILE A 1 219 ? -32.317 -28.683 30.869 1.00 88.44 219 ILE A O 1
ATOM 1785 N N . TYR A 1 220 ? -32.451 -30.711 29.901 1.00 88.25 220 TYR A N 1
ATOM 1786 C CA . TYR A 1 220 ? -33.771 -30.519 29.306 1.00 88.25 220 TYR A CA 1
ATOM 1787 C C . TYR A 1 220 ? -34.816 -31.415 29.975 1.00 88.25 220 TYR A C 1
ATOM 1789 O O . TYR A 1 220 ? -35.752 -30.897 30.580 1.00 88.25 220 TYR A O 1
ATOM 1797 N N . ILE A 1 221 ? -34.618 -32.736 29.937 1.00 87.12 221 ILE A N 1
ATOM 1798 C CA . ILE A 1 221 ? -35.653 -33.717 30.311 1.00 87.12 221 ILE A CA 1
ATOM 1799 C C . ILE A 1 221 ? -35.981 -33.647 31.807 1.00 87.12 221 ILE A C 1
ATOM 1801 O O . ILE A 1 221 ? -37.133 -33.418 32.155 1.00 87.12 221 ILE A O 1
ATOM 1805 N N . ASN A 1 222 ? -34.979 -33.713 32.692 1.00 88.75 222 ASN A N 1
ATOM 1806 C CA . ASN A 1 222 ? -35.187 -33.652 34.149 1.00 88.75 222 ASN A CA 1
ATOM 1807 C C . ASN A 1 222 ? -35.761 -32.307 34.625 1.00 88.75 222 ASN A C 1
ATOM 1809 O O . ASN A 1 222 ? -36.174 -32.180 35.769 1.00 88.75 222 ASN A O 1
ATOM 1813 N N . ARG A 1 223 ? -35.754 -31.281 33.765 1.00 86.81 223 ARG A N 1
ATOM 1814 C CA . ARG A 1 223 ? -36.299 -29.948 34.058 1.00 86.81 223 ARG A CA 1
ATOM 1815 C C . ARG A 1 223 ? -37.673 -29.720 33.424 1.00 86.81 223 ARG A C 1
ATOM 1817 O O . ARG A 1 223 ? -38.159 -28.595 33.459 1.00 86.81 223 ARG A O 1
ATOM 1824 N N . GLY A 1 224 ? -38.255 -30.739 32.785 1.00 88.06 224 GLY A N 1
ATOM 1825 C CA . GLY A 1 224 ? -39.535 -30.639 32.077 1.00 88.06 224 GLY A CA 1
ATOM 1826 C C . GLY A 1 224 ? -39.493 -29.758 30.821 1.00 88.06 224 GLY A C 1
ATOM 1827 O O . GLY A 1 224 ? -40.528 -29.290 30.354 1.00 88.06 224 GLY A O 1
ATOM 1828 N N . ILE A 1 225 ? -38.309 -29.486 30.259 1.00 88.50 225 ILE A N 1
ATOM 1829 C CA . ILE A 1 225 ? -38.146 -28.586 29.109 1.00 88.50 225 ILE A CA 1
ATOM 1830 C C . ILE A 1 225 ? -37.970 -29.409 27.835 1.00 88.50 225 ILE A C 1
ATOM 1832 O O . ILE A 1 225 ? -37.051 -30.220 27.733 1.00 88.50 225 ILE A O 1
ATOM 1836 N N . LYS A 1 226 ? -38.789 -29.145 26.809 1.00 83.62 226 LYS A N 1
ATOM 1837 C CA . LYS A 1 226 ? -38.634 -29.790 25.495 1.00 83.62 226 LYS A CA 1
ATOM 1838 C C . LYS A 1 226 ? -37.344 -29.309 24.797 1.00 83.62 226 LYS A C 1
ATOM 1840 O O . LYS A 1 226 ? -37.172 -28.101 24.603 1.00 83.62 226 LYS A O 1
ATOM 1845 N N . PRO A 1 227 ? -36.428 -30.214 24.403 1.00 80.62 227 PRO A N 1
ATOM 1846 C CA . PRO A 1 227 ? -35.177 -29.836 23.755 1.00 80.62 227 PRO A CA 1
ATOM 1847 C C . PRO A 1 227 ? -35.387 -29.291 22.327 1.00 80.62 227 PRO A C 1
ATOM 1849 O O . PRO A 1 227 ? -36.215 -29.811 21.579 1.00 80.62 227 PRO A O 1
ATOM 1852 N N . PRO A 1 228 ? -34.605 -28.287 21.882 1.00 82.25 228 PRO A N 1
ATOM 1853 C CA . PRO A 1 228 ? -34.655 -27.811 20.499 1.00 82.25 228 PRO A CA 1
ATOM 1854 C C . PRO A 1 228 ? -34.127 -28.857 19.500 1.00 82.25 228 PRO A C 1
ATOM 1856 O O . PRO A 1 228 ? -33.062 -29.435 19.731 1.00 82.25 228 PRO A O 1
ATOM 1859 N N . LYS A 1 229 ? -34.801 -29.006 18.346 1.00 74.69 229 LYS A N 1
ATOM 1860 C CA . LYS A 1 229 ? -34.502 -30.018 17.303 1.00 74.69 229 LYS A CA 1
ATOM 1861 C C . LYS A 1 229 ? -33.067 -29.971 16.729 1.00 74.69 229 LYS A C 1
ATOM 1863 O O . LYS A 1 229 ? -32.584 -30.978 16.234 1.00 74.69 229 LYS A O 1
ATOM 1868 N N . ASP A 1 230 ? -32.339 -28.856 16.863 1.00 78.50 230 ASP A N 1
ATOM 1869 C CA . ASP A 1 230 ? -30.978 -28.686 16.309 1.00 78.50 230 ASP A CA 1
ATOM 1870 C C . ASP A 1 230 ? -29.908 -28.277 17.341 1.00 78.50 230 ASP A C 1
ATOM 1872 O O . ASP A 1 230 ? -28.858 -27.717 16.990 1.00 78.50 230 ASP A O 1
ATOM 1876 N N . VAL A 1 231 ? -30.135 -28.513 18.639 1.00 79.81 231 VAL A N 1
ATOM 1877 C CA . VAL A 1 231 ? -29.165 -28.070 19.659 1.00 79.81 231 VAL A CA 1
ATOM 1878 C C . VAL A 1 231 ? -27.804 -28.777 19.517 1.00 79.81 231 VAL A C 1
ATOM 1880 O O . VAL A 1 231 ? -26.769 -28.115 19.633 1.00 79.81 231 VAL A O 1
ATOM 1883 N N . VAL A 1 232 ? -27.778 -30.052 19.109 1.00 76.88 232 VAL A N 1
ATOM 1884 C CA . VAL A 1 232 ? -26.554 -30.857 18.892 1.00 76.88 232 VAL A CA 1
ATOM 1885 C C . VAL A 1 232 ? -25.668 -30.309 17.773 1.00 76.88 232 VAL A C 1
ATOM 1887 O O . VAL A 1 232 ? -24.476 -30.064 17.987 1.00 76.88 232 VAL A O 1
ATOM 1890 N N . LYS A 1 233 ? -26.244 -30.014 16.597 1.00 76.06 233 LYS A N 1
ATOM 1891 C CA . LYS A 1 233 ? -25.506 -29.469 15.436 1.00 76.06 233 LYS A CA 1
ATOM 1892 C C . LYS A 1 233 ? -24.778 -28.166 15.776 1.00 76.06 233 LYS A C 1
ATOM 1894 O O . LYS A 1 233 ? -23.766 -27.815 15.171 1.00 76.06 233 LYS A O 1
ATOM 1899 N N . SER A 1 234 ? -25.286 -27.440 16.768 1.00 70.50 234 SER A N 1
ATOM 1900 C CA . SER A 1 234 ? -24.798 -26.118 17.126 1.00 70.50 234 SER A CA 1
ATOM 1901 C C . SER A 1 234 ? -23.625 -26.089 18.111 1.00 70.50 234 SER A C 1
ATOM 1903 O O . SER A 1 234 ? -22.967 -25.052 18.212 1.00 70.50 234 SER A O 1
ATOM 1905 N N . CYS A 1 235 ? -23.321 -27.202 18.786 1.00 74.50 235 CYS A N 1
ATOM 1906 C CA . CYS A 1 235 ? -22.164 -27.310 19.682 1.00 74.50 235 CYS A CA 1
ATOM 1907 C C . CYS A 1 235 ? -20.858 -27.663 18.947 1.00 74.50 235 CYS A C 1
ATOM 1909 O O . CYS A 1 235 ? -19.778 -27.473 19.503 1.00 74.50 235 CYS A O 1
ATOM 1911 N N . ARG A 1 236 ? -20.947 -28.103 17.679 1.00 61.50 236 ARG A N 1
ATOM 1912 C CA . ARG A 1 236 ? -19.800 -28.487 16.832 1.00 61.50 236 ARG A CA 1
ATOM 1913 C C . ARG A 1 236 ? -18.991 -27.311 16.266 1.00 61.50 236 ARG A C 1
ATOM 1915 O O . ARG A 1 236 ? -17.917 -27.526 15.723 1.00 61.50 236 ARG A O 1
ATOM 1922 N N . LYS A 1 237 ? -19.474 -26.066 16.370 1.00 52.62 237 LYS A N 1
ATOM 1923 C CA . LYS A 1 237 ? -18.794 -24.883 15.808 1.00 52.62 237 LYS A CA 1
ATOM 1924 C C . LYS A 1 237 ? -18.200 -23.996 16.902 1.00 52.62 237 LYS A C 1
ATOM 1926 O O . LYS A 1 237 ? -18.870 -23.055 17.339 1.00 52.62 237 LYS A O 1
ATOM 1931 N N . LYS A 1 238 ? -16.955 -24.294 17.291 1.00 41.75 238 LYS A N 1
ATOM 1932 C CA . LYS A 1 238 ? -15.847 -23.366 17.615 1.00 41.75 238 LYS A CA 1
ATOM 1933 C C . LYS A 1 238 ? -14.802 -24.024 18.496 1.00 41.75 238 LYS A C 1
ATOM 1935 O O . LYS A 1 238 ? -15.192 -24.463 19.606 1.00 41.75 238 LYS A O 1
#

Foldseek 3Di:
DAQLLPDDQPDQWHAYPVRDIDGDDFPDDLVVLPDDDDDNSCVSCVSNPPNPPPPPPPCPQDDDDDDDPPPDPQDADLPDDPVSNLVSLQSQLVVQCVVVVHDSLVSLVVSLVNLVSVLVVCLVPPLSSNVSSQVSSQVSCVVNVVDDGDRPNPDPPPPPPPPPPCPPDDDPDDDPVRSVVVVLLVVLLVQLLVQLVCQCPDPPNDDVPPSNVVSCCVRAVVVVHDHDPCSPVVSPDD